Protein AF-0000000072239558 (afdb_homodimer)

InterPro domains:
  IPR003958 Transcription factor CBF/NF-Y/archaeal histone domain [PF00808] (18-82)
  IPR009072 Histone-fold [G3DSA:1.10.20.10] (7-144)
  IPR009072 Histone-fold [SSF47113] (16-143)
  IPR042225 Negative cofactor 2 complex subunit beta [PTHR46138] (10-141)

Solvent-accessible surface area (backbone atoms only — not comparable to full-atom values): 16196 Å² total; per-residue (Å²): 136,82,79,74,71,75,75,82,70,79,76,65,82,82,52,70,52,46,54,52,68,46,54,49,50,31,29,41,71,64,51,50,82,76,66,42,43,70,33,73,64,24,40,50,42,52,25,49,44,48,34,49,48,45,32,48,43,43,47,49,14,46,52,53,24,49,74,69,73,44,50,62,33,42,47,63,34,44,53,50,31,34,41,73,75,66,41,44,84,49,38,60,59,45,47,49,50,41,51,51,46,53,50,49,50,51,49,48,52,48,50,51,49,53,50,50,26,65,71,68,67,38,51,71,67,52,50,52,50,52,51,51,50,50,50,52,50,40,69,74,48,69,66,59,75,75,73,109,137,83,78,73,70,73,69,77,69,83,65,69,82,82,52,70,54,44,54,53,69,47,53,48,52,33,28,42,70,64,50,50,82,76,66,42,43,69,33,74,62,24,40,48,43,52,25,50,44,47,32,50,48,45,32,51,43,44,46,48,14,46,54,54,24,48,75,69,74,45,48,61,32,41,49,64,36,47,54,51,30,33,43,74,74,65,40,44,85,49,40,59,58,45,46,48,50,40,51,50,46,52,50,50,48,51,49,48,51,49,50,50,50,50,50,50,27,64,71,68,68,38,50,70,67,52,49,54,50,52,51,51,50,50,48,51,50,42,71,74,46,69,66,59,74,75,71,107

Secondary structure (DSSP, 8-state):
------------S-S----HHHHHHHHHHHHTTSS-EE-HHHHHHHHHHHHHHHHHHHHHHHHHHHHTT-SEE-HHHHHHHHHHTT-HHHHHHHHHHHHHHHHHHHHHHHHHHHHHHHHHT--HHHHHHHHHHHHHHHHH-TTHHHH-/------------S------HHHHHHHHHHHHTTSS-EE-HHHHHHHHHHHHHHHHHHHHHHHHHHHHTT-SEE-HHHHHHHHHHTT-HHHHHHHHHHHHHHHHHHHHHHHHHHHHHHHHHT--HHHHHHHHHHHHHHHHH-TTHHHH-

Sequence (296 aa):
MSEEETDFRGGNYDSVAIPKTTVNKVATEVLGSAGVHLSSDAKELLVGFCSEFVQLISSHANQLCEKESKRVISPEHILQSLEELGFGDYCQEVKQVYEEFLEIEKRRSKTSWTRMTERTGLTEEELIRQQEELFAKARENPLADLDEMSEEETDFRGGNYDSVAIPKTTVNKVATEVLGSAGVHLSSDAKELLVGFCSEFVQLISSHANQLCEKESKRVISPEHILQSLEELGFGDYCQEVKQVYEEFLEIEKRRSKTSWTRMTERTGLTEEELIRQQEELFAKARENPLADLDE

Organism: Galdieria sulphuraria (NCBI:txid130081)

Nearest PDB structures (foldseek):
  7cvo-assembly1_G-2  TM=8.495E-01  e=5.800E-06  Arabidopsis thaliana
  6y37-assembly1_B  TM=8.602E-01  e=1.462E-05  Aspergillus nidulans FGSC A4
  6r0l-assembly1_A  TM=8.554E-01  e=9.296E-05  Oryza sativa
  7xvl-assembly1_X  TM=7.581E-01  e=1.940E-03  Homo sapiens
  7xyg-assembly1_D  TM=7.670E-01  e=2.884E-03  Drosophila melanogaster

pLDDT: mean 74.09, std 18.38, range [22.78, 96.0]

Foldseek 3Di:
DDPPPVCPDDDDPVDDWDDLVVQQVVVCVVVDDPPDGDDPVRSVVVRVVVRVVVVQLVVQLVVVCVVVVHDDRDVVSSLVSCVVVPVPVCSVVVVVVVVVVVVVVVVVVVVVVVVVCVVVVHDPVRVVVVVVVVVVVCVVCVCPVVPD/DDPPPPCPPPDDPVDDWDDLVVQQVVVCVVVDDPPDGDDPVRSVVVRVVVRVVCVQLVVQLVVVCVVVVHDDRDVVSSLVSCVVVPVPVCSVVVVVVVVVVVVVVVVVVVVVVVVVCVVVVHDPVRVVVVVVVVVVVCVVCVCPVVPD

Radius of gyration: 25.56 Å; Cα contacts (8 Å, |Δi|>4): 239; chains: 2; bounding box: 55×77×67 Å

Structure (mmCIF, N/CA/C/O backbone):
data_AF-0000000072239558-model_v1
#
loop_
_entity.id
_entity.type
_entity.pdbx_description
1 polymer 'Transcription factor CBF/NF-Y/archaeal histone domain-containing protein'
#
loop_
_atom_site.group_PDB
_atom_site.id
_atom_site.type_symbol
_atom_site.label_atom_id
_atom_site.label_alt_id
_atom_site.label_comp_id
_atom_site.label_asym_id
_atom_site.label_entity_id
_atom_site.label_seq_id
_atom_site.pdbx_PDB_ins_code
_atom_site.Cartn_x
_atom_site.Cartn_y
_atom_site.Cartn_z
_atom_site.occupancy
_atom_site.B_iso_or_equiv
_atom_site.auth_seq_id
_atom_site.auth_comp_id
_atom_site.auth_asym_id
_atom_site.auth_atom_id
_atom_site.pdbx_PDB_model_num
ATOM 1 N N . MET A 1 1 ? 7.535 -0.452 -34.062 1 22.89 1 MET A N 1
ATOM 2 C CA . MET A 1 1 ? 7.066 -1.256 -32.938 1 22.89 1 MET A CA 1
ATOM 3 C C . MET A 1 1 ? 6.594 -0.366 -31.797 1 22.89 1 MET A C 1
ATOM 5 O O . MET A 1 1 ? 7.352 0.464 -31.297 1 22.89 1 MET A O 1
ATOM 9 N N . SER A 1 2 ? 5.23 0.065 -31.641 1 26.38 2 SER A N 1
ATOM 10 C CA . SER A 1 2 ? 4.492 1.203 -31.109 1 26.38 2 SER A CA 1
ATOM 11 C C . SER A 1 2 ? 4.633 1.291 -29.594 1 26.38 2 SER A C 1
ATOM 13 O O . SER A 1 2 ? 4.504 0.284 -28.891 1 26.38 2 SER A O 1
ATOM 15 N N . GLU A 1 3 ? 5.457 2.195 -29.109 1 25.61 3 GLU A N 1
ATOM 16 C CA . GLU A 1 3 ? 5.66 2.703 -27.766 1 25.61 3 GLU A CA 1
ATOM 17 C C . GLU A 1 3 ? 4.328 2.971 -27.062 1 25.61 3 GLU A C 1
ATOM 19 O O . GLU A 1 3 ? 3.617 3.91 -27.422 1 25.61 3 GLU A O 1
ATOM 24 N N . GLU A 1 4 ? 3.375 2.049 -27.078 1 27.78 4 GLU A N 1
ATOM 25 C CA . GLU A 1 4 ? 2.055 2.189 -26.484 1 27.78 4 GLU A CA 1
ATOM 26 C C . GLU A 1 4 ? 2.125 2.961 -25.172 1 27.78 4 GLU A C 1
ATOM 28 O O . GLU A 1 4 ? 2.781 2.525 -24.219 1 27.78 4 GLU A O 1
ATOM 33 N N . GLU A 1 5 ? 2.283 4.262 -25.234 1 29.34 5 GLU A N 1
ATOM 34 C CA . GLU A 1 5 ? 2.07 5.34 -24.281 1 29.34 5 GLU A CA 1
ATOM 35 C C . GLU A 1 5 ? 0.889 5.035 -23.359 1 29.34 5 GLU A C 1
ATOM 37 O O . GLU A 1 5 ? -0.266 5.094 -23.781 1 29.34 5 GLU A O 1
ATOM 42 N N . THR A 1 6 ? 0.912 3.826 -22.828 1 31.58 6 THR A N 1
ATOM 43 C CA . THR A 1 6 ? -0.189 3.508 -21.938 1 31.58 6 THR A CA 1
ATOM 44 C C . THR A 1 6 ? -0.622 4.746 -21.156 1 31.58 6 THR A C 1
ATOM 46 O O . THR A 1 6 ? 0.214 5.449 -20.578 1 31.58 6 THR A O 1
ATOM 49 N N . ASP A 1 7 ? -1.525 5.508 -21.75 1 28.98 7 ASP A N 1
ATOM 50 C CA . ASP A 1 7 ? -2.35 6.609 -21.25 1 28.98 7 ASP A CA 1
ATOM 51 C C . ASP A 1 7 ? -2.686 6.422 -19.781 1 28.98 7 ASP A C 1
ATOM 53 O O . ASP A 1 7 ? -3.547 5.613 -19.422 1 28.98 7 ASP A O 1
ATOM 57 N N . PHE A 1 8 ? -1.776 6.297 -18.922 1 30.47 8 PHE A N 1
ATOM 58 C CA . PHE A 1 8 ? -1.944 6.484 -17.484 1 30.47 8 PHE A CA 1
ATOM 59 C C . PHE A 1 8 ? -2.932 7.609 -17.203 1 30.47 8 PHE A C 1
ATOM 61 O O . PHE A 1 8 ? -2.947 8.164 -16.094 1 30.47 8 PHE A O 1
ATOM 68 N N . ARG A 1 9 ? -3.473 8.289 -18.312 1 28.55 9 ARG A N 1
ATOM 69 C CA . ARG A 1 9 ? -4.234 9.531 -18.266 1 28.55 9 ARG A CA 1
ATOM 70 C C . ARG A 1 9 ? -5.219 9.523 -17.094 1 28.55 9 ARG A C 1
ATOM 72 O O . ARG A 1 9 ? -5.117 10.336 -16.188 1 28.55 9 ARG A O 1
ATOM 79 N N . GLY A 1 10 ? -6.652 10.039 -17.391 1 30.33 10 GLY A N 1
ATOM 80 C CA . GLY A 1 10 ? -7.77 10.844 -16.922 1 30.33 10 GLY A CA 1
ATOM 81 C C . GLY A 1 10 ? -8.57 10.172 -15.812 1 30.33 10 GLY A C 1
ATOM 82 O O . GLY A 1 10 ? -9.727 10.523 -15.578 1 30.33 10 GLY A O 1
ATOM 83 N N . GLY A 1 11 ? -8.445 8.836 -15.57 1 32.66 11 GLY A N 1
ATOM 84 C CA . GLY A 1 11 ? -9.594 8.18 -14.969 1 32.66 11 GLY A CA 1
ATOM 85 C C . GLY A 1 11 ? -10.055 8.836 -13.68 1 32.66 11 GLY A C 1
ATOM 86 O O . GLY A 1 11 ? -9.305 9.594 -13.062 1 32.66 11 GLY A O 1
ATOM 87 N N . ASN A 1 12 ? -11.383 8.883 -13.398 1 34.38 12 ASN A N 1
ATOM 88 C CA . ASN A 1 12 ? -12.203 9.266 -12.242 1 34.38 12 ASN A CA 1
ATOM 89 C C . ASN A 1 12 ? -11.516 8.906 -10.93 1 34.38 12 ASN A C 1
ATOM 91 O O . ASN A 1 12 ? -11.109 7.758 -10.727 1 34.38 12 ASN A O 1
ATOM 95 N N . TYR A 1 13 ? -10.664 9.641 -10.32 1 40.22 13 TYR A N 1
ATOM 96 C CA . TYR A 1 13 ? -10.203 9.578 -8.938 1 40.22 13 TYR A CA 1
ATOM 97 C C . TYR A 1 13 ? -11.141 8.742 -8.086 1 40.22 13 TYR A C 1
ATOM 99 O O . TYR A 1 13 ? -11.023 8.719 -6.859 1 40.22 13 TYR A O 1
ATOM 107 N N . ASP A 1 14 ? -12.383 8.5 -8.602 1 45.38 14 ASP A N 1
ATOM 108 C CA . ASP A 1 14 ? -13.148 7.445 -7.953 1 45.38 14 ASP A CA 1
ATOM 109 C C . ASP A 1 14 ? -12.367 6.137 -7.922 1 45.38 14 ASP A C 1
ATOM 111 O O . ASP A 1 14 ? -12.953 5.055 -7.828 1 45.38 14 ASP A O 1
ATOM 115 N N . SER A 1 15 ? -11.133 6.098 -8.414 1 55.72 15 SER A N 1
ATOM 116 C CA . SER A 1 15 ? -10.32 4.902 -8.625 1 55.72 15 SER A CA 1
ATOM 117 C C . SER A 1 15 ? -10.07 4.172 -7.309 1 55.72 15 SER A C 1
ATOM 119 O O . SER A 1 15 ? -10.109 4.777 -6.234 1 55.72 15 SER A O 1
ATOM 121 N N . VAL A 1 16 ? -10.164 2.875 -7.41 1 63.34 16 VAL A N 1
ATOM 122 C CA . VAL A 1 16 ? -9.922 1.959 -6.301 1 63.34 16 VAL A CA 1
ATOM 123 C C . VAL A 1 16 ? -8.57 2.268 -5.66 1 63.34 16 VAL A C 1
ATOM 125 O O . VAL A 1 16 ? -7.562 2.404 -6.355 1 63.34 16 VAL A O 1
ATOM 128 N N . ALA A 1 17 ? -8.664 2.895 -4.555 1 69.75 17 ALA A N 1
ATOM 129 C CA . ALA A 1 17 ? -7.477 3.234 -3.783 1 69.75 17 ALA A CA 1
ATOM 130 C C . ALA A 1 17 ? -7.426 2.447 -2.477 1 69.75 17 ALA A C 1
ATOM 132 O O . ALA A 1 17 ? -8.453 1.961 -1.999 1 69.75 17 ALA A O 1
ATOM 133 N N . ILE A 1 18 ? -6.223 2.195 -2.059 1 79.38 18 ILE A N 1
ATOM 134 C CA . ILE A 1 18 ? -6.039 1.682 -0.705 1 79.38 18 ILE A CA 1
ATOM 135 C C . ILE A 1 18 ? -6.707 2.623 0.298 1 79.38 18 ILE A C 1
ATOM 137 O O . ILE A 1 18 ? -6.5 3.838 0.251 1 79.38 18 ILE A O 1
ATOM 141 N N . PRO A 1 19 ? -7.562 2.035 1.087 1 78.19 19 PRO A N 1
ATOM 142 C CA . PRO A 1 19 ? -8.273 2.908 2.025 1 78.19 19 PRO A CA 1
ATOM 143 C C . PRO A 1 19 ? -7.328 3.65 2.969 1 78.19 19 PRO A C 1
ATOM 145 O O . PRO A 1 19 ? -6.344 3.076 3.441 1 78.19 19 PRO A O 1
ATOM 148 N N . LYS A 1 20 ? -7.727 4.879 3.211 1 83.19 20 LYS A N 1
ATOM 149 C CA . LYS A 1 20 ? -6.957 5.727 4.121 1 83.19 20 LYS A CA 1
ATOM 150 C C . LYS A 1 20 ? -6.91 5.125 5.523 1 83.19 20 LYS A C 1
ATOM 152 O O . LYS A 1 20 ? -5.891 5.219 6.211 1 83.19 20 LYS A O 1
ATOM 157 N N . THR A 1 21 ? -8.031 4.535 5.875 1 86.31 21 THR A N 1
ATOM 158 C CA . THR A 1 21 ? -8.125 3.947 7.207 1 86.31 21 THR A CA 1
ATOM 159 C C . THR A 1 21 ? -7.102 2.834 7.387 1 86.31 21 THR A C 1
ATOM 161 O O . THR A 1 21 ? -6.535 2.672 8.469 1 86.31 21 THR A O 1
ATOM 164 N N . THR A 1 22 ? -6.832 2.07 6.371 1 83.75 22 THR A N 1
ATOM 165 C CA . THR A 1 22 ? -5.855 0.99 6.41 1 83.75 22 THR A CA 1
ATOM 166 C C . THR A 1 22 ? -4.445 1.545 6.582 1 83.75 22 THR A C 1
ATOM 168 O O . THR A 1 22 ? -3.676 1.055 7.414 1 83.75 22 THR A O 1
ATOM 171 N N . VAL A 1 23 ? -4.145 2.596 5.852 1 87.25 23 VAL A N 1
ATOM 172 C CA . VAL A 1 23 ? -2.84 3.244 5.93 1 87.25 23 VAL A CA 1
ATOM 173 C C . VAL A 1 23 ? -2.625 3.812 7.328 1 87.25 23 VAL A C 1
ATOM 175 O O . VAL A 1 23 ? -1.544 3.668 7.906 1 87.25 23 VAL A O 1
ATOM 178 N N . ASN A 1 24 ? -3.66 4.434 7.863 1 87.5 24 ASN A N 1
ATOM 179 C CA . ASN A 1 24 ? -3.574 4.992 9.211 1 87.5 24 ASN A CA 1
ATOM 180 C C . ASN A 1 24 ? -3.307 3.908 10.25 1 87.5 24 ASN A C 1
ATOM 182 O O . ASN A 1 24 ? -2.5 4.102 11.156 1 87.5 24 ASN A O 1
ATOM 186 N N . LYS A 1 25 ? -3.998 2.814 10.117 1 86.19 25 LYS A N 1
ATOM 187 C CA . LYS A 1 25 ? -3.824 1.696 11.039 1 86.19 25 LYS A CA 1
ATOM 188 C C . LYS A 1 25 ? -2.395 1.165 11 1 86.19 25 LYS A C 1
ATOM 190 O O . LYS A 1 25 ? -1.787 0.918 12.039 1 86.19 25 LYS A O 1
ATOM 195 N N . VAL A 1 26 ? -1.913 1.013 9.852 1 85.12 26 VAL A N 1
ATOM 196 C CA . VAL A 1 26 ? -0.562 0.496 9.664 1 85.12 26 VAL A CA 1
ATOM 197 C C . VAL A 1 26 ? 0.454 1.489 10.227 1 85.12 26 VAL A C 1
ATOM 199 O O . VAL A 1 26 ? 1.426 1.093 10.875 1 85.12 26 VAL A O 1
ATOM 202 N N . ALA A 1 27 ? 0.252 2.764 9.984 1 89.44 27 ALA A N 1
ATOM 203 C CA . ALA A 1 27 ? 1.156 3.809 10.461 1 89.44 27 ALA A CA 1
ATOM 204 C C . ALA A 1 27 ? 1.116 3.922 11.984 1 89.44 27 ALA A C 1
ATOM 206 O O . ALA A 1 27 ? 2.148 4.129 12.625 1 89.44 27 ALA A O 1
ATOM 207 N N . THR A 1 28 ? -0.024 3.816 12.562 1 86.62 28 THR A N 1
ATOM 208 C CA . THR A 1 28 ? -0.209 3.996 14 1 86.62 28 THR A CA 1
ATOM 209 C C . THR A 1 28 ? 0.546 2.924 14.781 1 86.62 28 THR A C 1
ATOM 211 O O . THR A 1 28 ? 0.967 3.156 15.914 1 86.62 28 THR A O 1
ATOM 214 N N . GLU A 1 29 ? 0.749 1.799 14.148 1 83.38 29 GLU A N 1
ATOM 215 C CA . GLU A 1 29 ? 1.481 0.714 14.797 1 83.38 29 GLU A CA 1
ATOM 216 C C . GLU A 1 29 ? 2.9 1.146 15.156 1 83.38 29 GLU A C 1
ATOM 218 O O . GLU A 1 29 ? 3.447 0.708 16.172 1 83.38 29 GLU A O 1
ATOM 223 N N . VAL A 1 30 ? 3.406 2.008 14.391 1 84 30 VAL A N 1
ATOM 224 C CA . VAL A 1 30 ? 4.797 2.391 14.609 1 84 30 VAL A CA 1
ATOM 225 C C . VAL A 1 30 ? 4.852 3.732 15.336 1 84 30 VAL A C 1
ATOM 227 O O . VAL A 1 30 ? 5.855 4.055 15.984 1 84 30 VAL A O 1
ATOM 230 N N . LEU A 1 31 ? 3.898 4.543 15.164 1 87.31 31 LEU A N 1
ATOM 231 C CA . LEU A 1 31 ? 3.891 5.859 15.789 1 87.31 31 LEU A CA 1
ATOM 232 C C . LEU A 1 31 ? 3.488 5.758 17.25 1 87.31 31 LEU A C 1
ATOM 234 O O . LEU A 1 31 ? 3.896 6.586 18.078 1 87.31 31 LEU A O 1
ATOM 238 N N . GLY A 1 32 ? 2.867 4.758 17.578 1 75.25 32 GLY A N 1
ATOM 239 C CA . GLY A 1 32 ? 2.5 4.512 18.969 1 75.25 32 GLY A CA 1
ATOM 240 C C . GLY A 1 32 ? 1.478 5.496 19.5 1 75.25 32 GLY A C 1
ATOM 241 O O . GLY A 1 32 ? 0.628 5.984 18.75 1 75.25 32 GLY A O 1
ATOM 242 N N . SER A 1 33 ? 1.598 5.695 20.844 1 69.25 33 SER A N 1
ATOM 243 C CA . SER A 1 33 ? 0.616 6.484 21.578 1 69.25 33 SER A CA 1
ATOM 244 C C . SER A 1 33 ? 1.166 7.859 21.922 1 69.25 33 SER A C 1
ATOM 246 O O . SER A 1 33 ? 0.54 8.609 22.672 1 69.25 33 SER A O 1
ATOM 248 N N . ALA A 1 34 ? 2.217 8.195 21.359 1 70.25 34 ALA A N 1
ATOM 249 C CA . ALA A 1 34 ? 2.865 9.422 21.828 1 70.25 34 ALA A CA 1
ATOM 250 C C . ALA A 1 34 ? 2.125 10.656 21.312 1 70.25 34 ALA A C 1
ATOM 252 O O . ALA A 1 34 ? 2.641 11.773 21.391 1 70.25 34 ALA A O 1
ATOM 253 N N . GLY A 1 35 ? 1.047 10.492 20.797 1 85.75 35 GLY A N 1
ATOM 254 C CA . GLY A 1 35 ? 0.267 11.641 20.344 1 85.75 35 GLY A CA 1
ATOM 255 C C . GLY A 1 35 ? 0.622 12.102 18.953 1 85.75 35 GLY A C 1
ATOM 256 O O . GLY A 1 35 ? 0.08 13.094 18.469 1 85.75 35 GLY A O 1
ATOM 257 N N . VAL A 1 36 ? 1.588 11.398 18.406 1 91.38 36 VAL A N 1
ATOM 258 C CA . VAL A 1 36 ? 1.957 11.742 17.031 1 91.38 36 VAL A CA 1
ATOM 259 C C . VAL A 1 36 ? 1.018 11.047 16.062 1 91.38 36 VAL A C 1
ATOM 261 O O . VAL A 1 36 ? 0.668 9.883 16.234 1 91.38 36 VAL A O 1
ATOM 264 N N . HIS A 1 37 ? 0.57 11.852 15.016 1 93.25 37 HIS A N 1
ATOM 265 C CA . HIS A 1 37 ? -0.316 11.258 14.031 1 93.25 37 HIS A CA 1
ATOM 266 C C . HIS A 1 37 ? -0.068 11.836 12.641 1 93.25 37 HIS A C 1
ATOM 268 O O . HIS A 1 37 ? 0.504 12.922 12.516 1 93.25 37 HIS A O 1
ATOM 274 N N . LEU A 1 38 ? -0.516 11.094 11.688 1 94.38 38 LEU A N 1
ATOM 275 C CA . LEU A 1 38 ? -0.458 11.562 10.312 1 94.38 38 LEU A CA 1
ATOM 276 C C . LEU A 1 38 ? -1.578 12.555 10.031 1 94.38 38 LEU A C 1
ATOM 278 O O . LEU A 1 38 ? -2.727 12.336 10.422 1 94.38 38 LEU A O 1
ATOM 282 N N . SER A 1 39 ? -1.208 13.625 9.398 1 91.38 39 SER A N 1
ATOM 283 C CA . SER A 1 39 ? -2.256 14.508 8.891 1 91.38 39 SER A CA 1
ATOM 284 C C . SER A 1 39 ? -3.086 13.812 7.812 1 91.38 39 SER A C 1
ATOM 286 O O . SER A 1 39 ? -2.654 12.812 7.23 1 91.38 39 SER A O 1
ATOM 288 N N . SER A 1 40 ? -4.285 14.344 7.562 1 86.31 40 SER A N 1
ATOM 289 C CA . SER A 1 40 ? -5.148 13.797 6.52 1 86.31 40 SER A CA 1
ATOM 290 C C . SER A 1 40 ? -4.453 13.812 5.16 1 86.31 40 SER A C 1
ATOM 292 O O . SER A 1 40 ? -4.555 12.852 4.398 1 86.31 40 SER A O 1
ATOM 294 N N . ASP A 1 41 ? -3.725 14.789 4.965 1 84.94 41 ASP A N 1
ATOM 295 C CA . ASP A 1 41 ? -3.039 14.93 3.684 1 84.94 41 ASP A CA 1
ATOM 296 C C . ASP A 1 41 ? -1.871 13.953 3.576 1 84.94 41 ASP A C 1
ATOM 298 O O . ASP A 1 41 ? -1.582 13.445 2.492 1 84.94 41 ASP A O 1
ATOM 302 N N . ALA A 1 42 ? -1.189 13.766 4.672 1 90.5 42 ALA A N 1
ATOM 303 C CA . ALA A 1 42 ? -0.106 12.789 4.695 1 90.5 42 ALA A CA 1
ATOM 304 C C . ALA A 1 42 ? -0.631 11.383 4.414 1 90.5 42 ALA A C 1
ATOM 306 O O . ALA A 1 42 ? -0.023 10.625 3.652 1 90.5 42 ALA A O 1
ATOM 307 N N . LYS A 1 43 ? -1.739 11.078 4.988 1 88.88 43 LYS A N 1
ATOM 308 C CA . LYS A 1 43 ? -2.375 9.789 4.742 1 88.88 43 LYS A CA 1
ATOM 309 C C . LYS A 1 43 ? -2.729 9.625 3.266 1 88.88 43 LYS A C 1
ATOM 311 O O . LYS A 1 43 ? -2.518 8.555 2.688 1 88.88 43 LYS A O 1
ATOM 316 N N . GLU A 1 44 ? -3.248 10.641 2.689 1 84.56 44 GLU A N 1
ATOM 317 C CA . GLU A 1 44 ? -3.637 10.609 1.283 1 84.56 44 GLU A CA 1
ATOM 318 C C . GLU A 1 44 ? -2.43 10.383 0.38 1 84.56 44 GLU A C 1
ATOM 320 O O . GLU A 1 44 ? -2.521 9.664 -0.618 1 84.56 44 GLU A O 1
ATOM 325 N N . LEU A 1 45 ? -1.389 11.008 0.767 1 84.44 45 LEU A N 1
ATOM 326 C CA . LEU A 1 45 ? -0.158 10.836 0.002 1 84.44 45 LEU A CA 1
ATOM 327 C C . LEU A 1 45 ? 0.293 9.375 0.019 1 84.44 45 LEU A C 1
ATOM 329 O O . LEU A 1 45 ? 0.651 8.82 -1.022 1 84.44 45 LEU A O 1
ATOM 333 N N . LEU A 1 46 ? 0.272 8.781 1.15 1 89.06 46 LEU A N 1
ATOM 334 C CA . LEU A 1 46 ? 0.685 7.391 1.29 1 89.06 46 LEU A CA 1
ATOM 335 C C . LEU A 1 46 ? -0.267 6.465 0.541 1 89.06 46 LEU A C 1
ATOM 337 O O . LEU A 1 46 ? 0.169 5.508 -0.102 1 89.06 46 LEU A O 1
ATOM 341 N N . VAL A 1 47 ? -1.56 6.758 0.642 1 84.12 47 VAL A N 1
ATOM 342 C CA . VAL A 1 47 ? -2.57 5.992 -0.08 1 84.12 47 VAL A CA 1
ATOM 343 C C . VAL A 1 47 ? -2.307 6.074 -1.581 1 84.12 47 VAL A C 1
ATOM 345 O O . VAL A 1 47 ? -2.336 5.055 -2.277 1 84.12 47 VAL A O 1
ATOM 348 N N . GLY A 1 48 ? -2.057 7.227 -2.018 1 80.81 48 GLY A N 1
ATOM 349 C CA . GLY A 1 48 ? -1.775 7.438 -3.43 1 80.81 48 GLY A CA 1
ATOM 350 C C . GLY A 1 48 ? -0.538 6.699 -3.908 1 80.81 48 GLY A C 1
ATOM 351 O O . GLY A 1 48 ? -0.55 6.082 -4.973 1 80.81 48 GLY A O 1
ATOM 352 N N . PHE A 1 49 ? 0.45 6.75 -3.109 1 81.75 49 PHE A N 1
ATOM 353 C CA . PHE A 1 49 ? 1.685 6.062 -3.465 1 81.75 49 PHE A CA 1
ATOM 354 C C . PHE A 1 49 ? 1.456 4.559 -3.562 1 81.75 49 PHE A C 1
ATOM 356 O O . PHE A 1 49 ? 1.824 3.934 -4.559 1 81.75 49 PHE A O 1
ATOM 363 N N . CYS A 1 50 ? 0.878 4.023 -2.504 1 87.5 50 CYS A N 1
ATOM 364 C CA . CYS A 1 50 ? 0.66 2.582 -2.473 1 87.5 50 CYS A CA 1
ATOM 365 C C . CYS A 1 50 ? -0.231 2.141 -3.627 1 87.5 50 CYS A C 1
ATOM 367 O O . CYS A 1 50 ? 0.016 1.106 -4.25 1 87.5 50 CYS A O 1
ATOM 369 N N . SER A 1 51 ? -1.244 2.918 -3.945 1 83.81 51 SER A N 1
ATOM 370 C CA . SER A 1 51 ? -2.131 2.578 -5.055 1 83.81 51 SER A CA 1
ATOM 371 C C . SER A 1 51 ? -1.392 2.619 -6.387 1 83.81 51 SER A C 1
ATOM 373 O O . SER A 1 51 ? -1.507 1.696 -7.195 1 83.81 51 SER A O 1
ATOM 375 N N . GLU A 1 52 ? -0.684 3.602 -6.59 1 81 52 GLU A N 1
ATOM 376 C CA . GLU A 1 52 ? 0.095 3.732 -7.816 1 81 52 GLU A CA 1
ATOM 377 C C . GLU A 1 52 ? 1.136 2.623 -7.93 1 81 52 GLU A C 1
ATOM 379 O O . GLU A 1 52 ? 1.365 2.092 -9.016 1 81 52 GLU A O 1
ATOM 384 N N . PHE A 1 53 ? 1.767 2.426 -6.848 1 85.25 53 PHE A N 1
ATOM 385 C CA . PHE A 1 53 ? 2.773 1.372 -6.812 1 85.25 53 PHE A CA 1
ATOM 386 C C . PHE A 1 53 ? 2.168 0.03 -7.203 1 85.25 53 PHE A C 1
ATOM 388 O O . PHE A 1 53 ? 2.723 -0.686 -8.039 1 85.25 53 PHE A O 1
ATOM 395 N N . VAL A 1 54 ? 1.101 -0.32 -6.594 1 89.88 54 VAL A N 1
ATOM 396 C CA . VAL A 1 54 ? 0.443 -1.593 -6.871 1 89.88 54 VAL A CA 1
ATOM 397 C C . VAL A 1 54 ? 0.03 -1.651 -8.336 1 89.88 54 VAL A C 1
ATOM 399 O O . VAL A 1 54 ? 0.206 -2.678 -9 1 89.88 54 VAL A O 1
ATOM 402 N N . GLN A 1 55 ? -0.481 -0.58 -8.82 1 86.31 55 GLN A N 1
ATOM 403 C CA . GLN A 1 55 ? -0.904 -0.54 -10.219 1 86.31 55 GLN A CA 1
ATOM 404 C C . GLN A 1 55 ? 0.286 -0.702 -11.156 1 86.31 55 GLN A C 1
ATOM 406 O O . GLN A 1 55 ? 0.225 -1.473 -12.117 1 86.31 55 GLN A O 1
ATOM 411 N N . LEU A 1 56 ? 1.277 0.005 -10.859 1 85.88 56 LEU A N 1
ATOM 412 C CA . LEU A 1 56 ? 2.477 -0.023 -11.695 1 85.88 56 LEU A CA 1
ATOM 413 C C . LEU A 1 56 ? 3.092 -1.418 -11.711 1 85.88 56 LEU A C 1
ATOM 415 O O . LEU A 1 56 ? 3.389 -1.956 -12.781 1 85.88 56 LEU A O 1
ATOM 419 N N . ILE A 1 57 ? 3.297 -1.929 -10.562 1 91.44 57 ILE A N 1
ATOM 420 C CA . ILE A 1 57 ? 3.916 -3.244 -10.453 1 91.44 57 ILE A CA 1
ATOM 421 C C . ILE A 1 57 ? 3.021 -4.293 -11.109 1 91.44 57 ILE A C 1
ATOM 423 O O . ILE A 1 57 ? 3.51 -5.188 -11.805 1 91.44 57 ILE A O 1
ATOM 427 N N . SER A 1 58 ? 1.711 -4.207 -10.875 1 92.62 58 SER A N 1
ATOM 428 C CA . SER A 1 58 ? 0.771 -5.16 -11.461 1 92.62 58 SER A CA 1
ATOM 429 C C . SER A 1 58 ? 0.792 -5.09 -12.984 1 92.62 58 SER A C 1
ATOM 431 O O . SER A 1 58 ? 0.774 -6.121 -13.656 1 92.62 58 SER A O 1
ATOM 433 N N . SER A 1 59 ? 0.834 -3.938 -13.453 1 90.25 59 SER A N 1
ATOM 434 C CA . SER A 1 59 ? 0.872 -3.742 -14.898 1 90.25 59 SER A CA 1
ATOM 435 C C . SER A 1 59 ? 2.148 -4.32 -15.508 1 90.25 59 SER A C 1
ATOM 437 O O . SER A 1 59 ? 2.104 -5.004 -16.531 1 90.25 59 SER A O 1
ATOM 439 N N . HIS A 1 60 ? 3.268 -4.055 -14.883 1 93.88 60 HIS A N 1
ATOM 440 C CA . HIS A 1 60 ? 4.543 -4.578 -15.359 1 93.88 60 HIS A CA 1
ATOM 441 C C . HIS A 1 60 ? 4.594 -6.098 -15.242 1 93.88 60 HIS A C 1
ATOM 443 O O . HIS A 1 6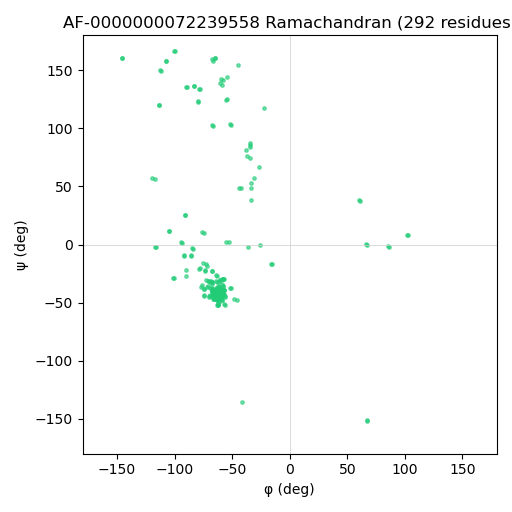0 ? 5.043 -6.785 -16.156 1 93.88 60 HIS A O 1
ATOM 449 N N . ALA A 1 61 ? 4.078 -6.625 -14.133 1 95.81 61 ALA A N 1
ATOM 450 C CA . ALA A 1 61 ? 4.02 -8.07 -13.914 1 95.81 61 ALA A CA 1
ATOM 451 C C . ALA A 1 61 ? 3.115 -8.742 -14.938 1 95.81 61 ALA A C 1
ATOM 453 O O . ALA A 1 61 ? 3.385 -9.867 -15.367 1 95.81 61 ALA A O 1
ATOM 454 N N . ASN A 1 62 ? 2.143 -8.055 -15.352 1 93.5 62 ASN A N 1
ATOM 455 C CA . ASN A 1 62 ? 1.239 -8.562 -16.375 1 93.5 62 ASN A CA 1
ATOM 456 C C . ASN A 1 62 ? 1.952 -8.734 -17.719 1 93.5 62 ASN A C 1
ATOM 458 O O . ASN A 1 62 ? 1.708 -9.711 -18.438 1 93.5 62 ASN A O 1
ATOM 462 N N . GLN A 1 63 ? 2.721 -7.801 -18 1 95.19 63 GLN A N 1
ATOM 463 C CA . GLN A 1 63 ? 3.5 -7.895 -19.219 1 95.19 63 GLN A CA 1
ATOM 464 C C . GLN A 1 63 ? 4.434 -9.102 -19.188 1 95.19 63 GLN A C 1
ATOM 466 O O . GLN A 1 63 ? 4.555 -9.82 -20.188 1 95.19 63 GLN A O 1
ATOM 471 N N . LEU A 1 64 ? 5.074 -9.289 -18.094 1 96 64 LEU A N 1
ATOM 472 C CA . LEU A 1 64 ? 5.949 -10.445 -17.938 1 96 64 LEU A CA 1
ATOM 473 C C . LEU A 1 64 ? 5.16 -11.75 -18.047 1 96 64 LEU A C 1
ATOM 475 O O . LEU A 1 64 ? 5.613 -12.695 -18.688 1 96 64 LEU A O 1
ATOM 479 N N . CYS A 1 65 ? 4.027 -11.758 -17.391 1 93.62 65 CYS A N 1
ATOM 480 C CA . CYS A 1 65 ? 3.154 -12.922 -17.406 1 93.62 65 CYS A CA 1
ATOM 481 C C . CYS A 1 65 ? 2.697 -13.25 -18.828 1 93.62 65 CYS A C 1
ATOM 483 O O . CYS A 1 65 ? 2.676 -14.414 -19.219 1 93.62 65 CYS A O 1
ATOM 485 N N . GLU A 1 66 ? 2.373 -12.25 -19.578 1 93.12 66 GLU A N 1
ATOM 486 C CA . GLU A 1 66 ? 1.929 -12.398 -20.969 1 93.12 66 GLU A CA 1
ATOM 487 C C . GLU A 1 66 ? 3.053 -12.93 -21.844 1 93.12 66 GLU A C 1
ATOM 489 O O . GLU A 1 66 ? 2.812 -13.75 -22.734 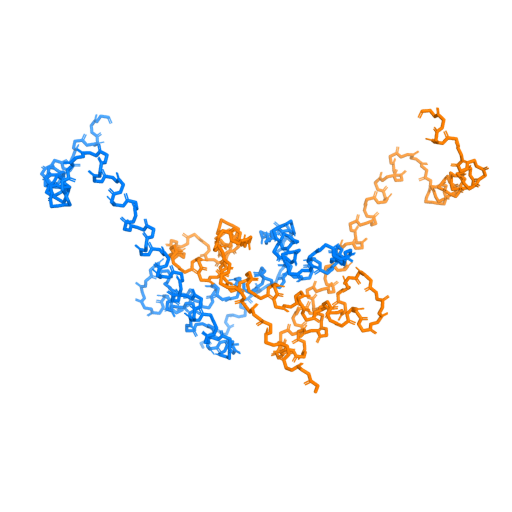1 93.12 66 GLU A O 1
ATOM 494 N N . LYS A 1 67 ? 4.168 -12.445 -21.609 1 95.69 67 LYS A N 1
ATOM 495 C CA . LYS A 1 67 ? 5.324 -12.922 -22.375 1 95.69 67 LYS A CA 1
ATOM 496 C C . LYS A 1 67 ? 5.512 -14.422 -22.188 1 95.69 67 LYS A C 1
ATOM 498 O O . LYS A 1 67 ? 6 -15.102 -23.094 1 95.69 67 LYS A O 1
ATOM 503 N N . GLU A 1 68 ? 5.129 -14.961 -21.062 1 96 68 GLU A N 1
ATOM 504 C CA . GLU A 1 68 ? 5.246 -16.375 -20.75 1 96 68 GLU A CA 1
ATOM 505 C C . GLU A 1 68 ? 3.965 -17.125 -21.109 1 96 68 GLU A C 1
ATOM 507 O O . GLU A 1 68 ? 3.842 -18.328 -20.828 1 96 68 GLU A O 1
ATOM 512 N N . SER A 1 69 ? 2.986 -16.484 -21.641 1 94.5 69 SER A N 1
ATOM 513 C CA . SER A 1 69 ? 1.69 -17.031 -22.016 1 94.5 69 SER A CA 1
ATOM 514 C C . SER A 1 69 ? 0.964 -17.609 -20.812 1 94.5 69 SER A C 1
ATOM 516 O O . SER A 1 69 ? 0.374 -18.703 -20.891 1 94.5 69 SER A O 1
ATOM 518 N N . LYS A 1 70 ? 1.105 -16.938 -19.719 1 94.19 70 LYS A N 1
ATOM 519 C CA . LYS A 1 70 ? 0.399 -17.281 -18.5 1 94.19 70 LYS A CA 1
ATOM 520 C C . LYS A 1 70 ? -0.712 -16.281 -18.203 1 94.19 70 LYS A C 1
ATOM 522 O O . LYS A 1 70 ? -0.706 -15.164 -18.719 1 94.19 70 LYS A O 1
ATOM 527 N N . ARG A 1 71 ? -1.652 -16.828 -17.391 1 93.5 71 ARG A N 1
ATOM 528 C CA . ARG A 1 71 ? -2.76 -15.953 -17.016 1 93.5 71 ARG A CA 1
ATOM 529 C C . ARG A 1 71 ? -2.777 -15.703 -15.516 1 93.5 71 ARG A C 1
ATOM 531 O O . ARG A 1 71 ? -3.656 -15 -15.008 1 93.5 71 ARG A O 1
ATOM 538 N N . VAL A 1 72 ? -1.84 -16.344 -14.805 1 95.31 72 VAL A N 1
ATOM 539 C CA . VAL A 1 72 ? -1.714 -16.141 -13.367 1 95.31 72 VAL A CA 1
ATOM 540 C C . VAL A 1 72 ? -0.387 -15.453 -13.062 1 95.31 72 VAL A C 1
ATOM 542 O O . VAL A 1 72 ? 0.68 -15.953 -13.41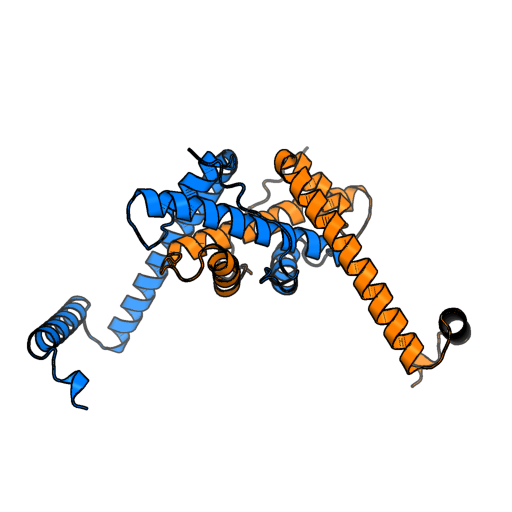4 1 95.31 72 VAL A O 1
ATOM 545 N N . ILE A 1 73 ? -0.539 -14.273 -12.445 1 95.81 73 ILE A N 1
ATOM 546 C CA . ILE A 1 73 ? 0.649 -13.539 -12.031 1 95.81 73 ILE A CA 1
ATOM 547 C C . ILE A 1 73 ? 1.195 -14.117 -10.727 1 95.81 73 ILE A C 1
ATOM 549 O O . ILE A 1 73 ? 0.499 -14.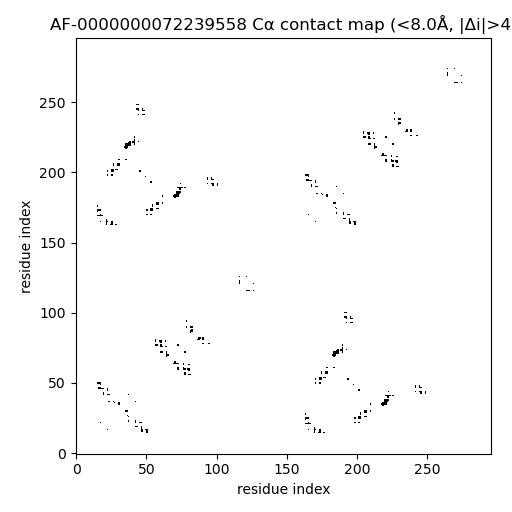148 -9.711 1 95.81 73 ILE A O 1
ATOM 553 N N . SER A 1 74 ? 2.439 -14.531 -10.734 1 93.19 74 SER A N 1
ATOM 554 C CA . SER A 1 74 ? 3.105 -15.172 -9.602 1 93.19 74 SER A CA 1
ATOM 555 C C . SER A 1 74 ? 3.982 -14.172 -8.844 1 93.19 74 SER A C 1
ATOM 557 O O . SER A 1 74 ? 4.23 -13.07 -9.328 1 93.19 74 SER A O 1
ATOM 559 N N . PRO A 1 75 ? 4.426 -14.578 -7.625 1 91.31 75 PRO A N 1
ATOM 560 C CA . PRO A 1 75 ? 5.371 -13.742 -6.879 1 91.31 75 PRO A CA 1
ATOM 561 C C . PRO A 1 75 ? 6.652 -13.469 -7.66 1 91.31 75 PRO A C 1
ATOM 563 O O . PRO A 1 75 ? 7.246 -12.398 -7.523 1 91.31 75 PRO A O 1
ATOM 566 N N . GLU A 1 76 ? 6.961 -14.445 -8.492 1 90.56 76 GLU A N 1
ATOM 567 C CA . GLU A 1 76 ? 8.172 -14.25 -9.273 1 90.56 76 GLU A CA 1
ATOM 568 C C . GLU A 1 76 ? 8.016 -13.102 -10.266 1 90.56 76 GLU A C 1
ATOM 570 O O . GLU A 1 76 ? 8.953 -12.336 -10.5 1 90.56 76 GLU A O 1
ATOM 575 N N . HIS A 1 77 ? 6.883 -12.984 -10.906 1 95.38 77 HIS A N 1
ATOM 576 C CA . HIS A 1 77 ? 6.605 -11.859 -11.805 1 95.38 77 HIS A CA 1
ATOM 577 C C . HIS A 1 77 ? 6.688 -10.531 -11.062 1 95.38 77 HIS A C 1
ATOM 579 O O . HIS A 1 77 ? 7.188 -9.547 -11.602 1 95.38 77 HIS A O 1
ATOM 585 N N . ILE A 1 78 ? 6.184 -10.539 -9.82 1 93.25 78 ILE A N 1
ATOM 586 C CA . ILE A 1 78 ? 6.207 -9.336 -8.992 1 93.25 78 ILE A CA 1
ATOM 587 C C . ILE A 1 78 ? 7.648 -8.969 -8.656 1 93.25 78 ILE A C 1
ATOM 589 O O . ILE A 1 78 ? 8.055 -7.816 -8.805 1 93.25 78 ILE A O 1
ATOM 593 N N . LEU A 1 79 ? 8.445 -9.953 -8.242 1 89.75 79 LEU A N 1
ATOM 594 C CA . LEU A 1 79 ? 9.828 -9.719 -7.852 1 89.75 79 LEU A CA 1
ATOM 595 C C . LEU A 1 79 ? 10.656 -9.234 -9.039 1 89.75 79 LEU A C 1
ATOM 597 O O . LEU A 1 79 ? 11.461 -8.305 -8.906 1 89.75 79 LEU A O 1
ATOM 601 N N . GLN A 1 80 ? 10.438 -9.859 -10.102 1 91.81 80 GLN A N 1
ATOM 602 C CA . GLN A 1 80 ? 11.141 -9.43 -11.312 1 91.81 80 GLN A CA 1
ATOM 603 C C . GLN A 1 80 ? 10.75 -8.008 -11.703 1 91.81 80 GLN A C 1
ATOM 605 O O . GLN A 1 80 ? 11.586 -7.23 -12.156 1 91.81 80 GLN A O 1
ATOM 610 N N . SER A 1 81 ? 9.484 -7.68 -11.641 1 92.88 81 SER A N 1
ATOM 611 C CA . SER A 1 81 ? 9.008 -6.332 -11.93 1 92.88 81 SER A CA 1
ATOM 612 C C . SER A 1 81 ? 9.672 -5.301 -11.023 1 92.88 81 SER A C 1
ATOM 614 O O . SER A 1 81 ? 10.094 -4.242 -11.484 1 92.88 81 SER A O 1
ATOM 616 N N . LEU A 1 82 ? 9.773 -5.645 -9.727 1 88.81 82 LEU A N 1
ATOM 617 C CA . LEU A 1 82 ? 10.414 -4.754 -8.766 1 88.81 82 LEU A CA 1
ATOM 618 C C . LEU A 1 82 ? 11.859 -4.48 -9.164 1 88.81 82 LEU A C 1
ATOM 620 O O . LEU A 1 82 ? 12.312 -3.334 -9.133 1 88.81 82 LEU A O 1
ATOM 624 N N . GLU A 1 83 ? 12.492 -5.484 -9.508 1 86.69 83 GLU A N 1
ATOM 625 C CA . GLU A 1 83 ? 13.883 -5.348 -9.914 1 86.69 83 GLU A CA 1
ATOM 626 C C . GLU A 1 83 ? 14.008 -4.48 -11.164 1 86.69 83 GLU A C 1
ATOM 628 O O . GLU A 1 83 ? 14.844 -3.576 -11.219 1 86.69 83 GLU A O 1
ATOM 633 N N . GLU A 1 84 ? 13.242 -4.746 -12.078 1 89.56 84 GLU A N 1
ATOM 634 C CA . GLU A 1 84 ? 13.352 -4.07 -13.367 1 89.56 84 GLU A CA 1
ATOM 635 C C . GLU A 1 84 ? 12.906 -2.613 -13.266 1 89.56 84 GLU A C 1
ATOM 637 O O . GLU A 1 84 ? 13.383 -1.759 -14.016 1 89.56 84 GLU A O 1
ATOM 642 N N . LEU A 1 85 ? 11.992 -2.326 -12.422 1 85.31 85 LEU A N 1
ATOM 643 C CA . LEU A 1 85 ? 11.484 -0.966 -12.266 1 85.31 85 LEU A CA 1
ATOM 644 C C . LEU A 1 85 ? 12.375 -0.158 -11.328 1 85.31 85 LEU A C 1
ATOM 646 O O . LEU A 1 85 ? 12.102 1.019 -11.078 1 85.31 85 LEU A O 1
ATOM 650 N N . GLY A 1 86 ? 13.391 -0.81 -10.75 1 79.31 86 GLY A N 1
ATOM 651 C CA . GLY A 1 86 ? 14.359 -0.056 -9.977 1 79.31 86 GLY A CA 1
ATOM 652 C C . GLY A 1 86 ? 14.164 -0.183 -8.477 1 79.31 86 GLY A C 1
ATOM 653 O O . GLY A 1 86 ? 14.719 0.6 -7.703 1 79.31 86 GLY A O 1
ATOM 654 N N . PHE A 1 87 ? 13.266 -1.083 -8.047 1 75.94 87 PHE A N 1
ATOM 655 C CA . PHE A 1 87 ? 13.078 -1.321 -6.621 1 75.94 87 PHE A CA 1
ATOM 656 C C . PHE A 1 87 ? 13.992 -2.436 -6.129 1 75.94 87 PHE A C 1
ATOM 658 O O . PHE A 1 87 ? 13.695 -3.088 -5.125 1 75.94 87 PHE A O 1
ATOM 665 N N . GLY A 1 88 ? 15.07 -2.621 -6.812 1 72.19 88 GLY A N 1
ATOM 666 C CA . GLY A 1 88 ? 15.977 -3.721 -6.535 1 72.19 88 GLY A CA 1
ATOM 667 C C . GLY A 1 88 ? 16.5 -3.721 -5.109 1 72.19 88 GLY A C 1
ATOM 668 O O . GLY A 1 88 ? 16.625 -4.777 -4.492 1 72.19 88 GLY A O 1
ATOM 669 N N . ASP A 1 89 ? 16.781 -2.574 -4.641 1 69.5 89 ASP A N 1
ATOM 670 C CA . ASP A 1 89 ? 17.328 -2.49 -3.293 1 69.5 89 ASP A CA 1
ATOM 671 C C . ASP A 1 89 ? 16.297 -2.895 -2.248 1 69.5 89 ASP A C 1
ATOM 673 O O . ASP A 1 89 ? 16.656 -3.289 -1.135 1 69.5 89 ASP A O 1
ATOM 677 N N . TYR A 1 90 ? 15.117 -2.803 -2.576 1 65.56 90 TYR A N 1
ATOM 678 C CA . TYR A 1 90 ? 14.039 -3.186 -1.673 1 65.56 90 TYR A CA 1
ATOM 679 C C . TYR A 1 90 ? 13.648 -4.645 -1.876 1 65.56 90 TYR A C 1
ATOM 681 O O . TYR A 1 90 ? 12.953 -5.23 -1.045 1 65.56 90 TYR A O 1
ATOM 689 N N . CYS A 1 91 ? 14.203 -5.141 -2.912 1 67.5 91 CYS A N 1
ATOM 690 C CA . CYS A 1 91 ? 13.844 -6.508 -3.27 1 67.5 91 CYS A CA 1
ATOM 691 C C . CYS A 1 91 ? 14.258 -7.484 -2.178 1 67.5 91 CYS A C 1
ATOM 693 O O . CYS A 1 91 ? 13.523 -8.422 -1.866 1 67.5 91 CYS A O 1
ATOM 695 N N . GLN A 1 92 ? 15.383 -7.18 -1.619 1 68.62 92 GLN A N 1
ATOM 696 C CA . GLN A 1 92 ? 15.828 -8.109 -0.584 1 68.62 92 GLN A CA 1
ATOM 697 C C . GLN A 1 92 ? 14.859 -8.133 0.592 1 68.62 92 GLN A C 1
ATOM 699 O O . GLN A 1 92 ? 14.555 -9.195 1.13 1 68.62 92 GLN A O 1
ATOM 704 N N . GLU A 1 93 ? 14.445 -6.988 0.94 1 66 93 GLU A N 1
ATOM 705 C CA . GLU A 1 93 ? 13.492 -6.902 2.043 1 66 93 GLU A CA 1
ATOM 706 C C . GLU A 1 93 ? 12.156 -7.539 1.67 1 66 93 GLU A C 1
ATOM 708 O O . GLU A 1 93 ? 11.555 -8.242 2.479 1 66 93 GLU A O 1
ATOM 713 N N . VAL A 1 94 ? 11.852 -7.258 0.473 1 70.62 94 VAL A N 1
ATOM 714 C CA . VAL A 1 94 ? 10.586 -7.797 -0.012 1 70.62 94 VAL A CA 1
ATOM 715 C C . VAL A 1 94 ? 10.672 -9.32 -0.109 1 70.62 94 VAL A C 1
ATOM 717 O O . VAL A 1 94 ? 9.727 -10.023 0.248 1 70.62 94 VAL A O 1
ATOM 720 N N . LYS A 1 95 ? 11.828 -9.758 -0.525 1 74.56 95 LYS A N 1
ATOM 721 C CA . LYS A 1 95 ? 12.039 -11.195 -0.593 1 74.56 95 LYS A CA 1
ATOM 722 C C . LYS A 1 95 ? 11.969 -11.828 0.793 1 74.56 95 LYS A C 1
ATOM 724 O O . LYS A 1 95 ? 11.422 -12.922 0.954 1 74.56 95 LYS A O 1
ATOM 729 N N . GLN A 1 96 ? 12.555 -11.148 1.692 1 75.06 96 GLN A N 1
ATOM 730 C CA . GLN A 1 96 ? 12.508 -11.648 3.064 1 75.06 96 GLN A CA 1
ATOM 731 C C . GLN A 1 96 ? 11.07 -11.727 3.572 1 75.06 96 GLN A C 1
ATOM 733 O O . GLN A 1 96 ? 10.68 -12.711 4.199 1 75.06 96 GLN A O 1
ATOM 738 N N . VAL A 1 97 ? 10.375 -10.75 3.248 1 66.94 97 VAL A N 1
ATOM 739 C CA . VAL A 1 97 ? 8.969 -10.734 3.629 1 66.94 97 VAL A CA 1
ATOM 740 C C . VAL A 1 97 ? 8.234 -11.875 2.93 1 66.94 97 VAL A C 1
ATOM 742 O O . VAL A 1 97 ? 7.414 -12.57 3.545 1 66.94 97 VAL A O 1
ATOM 745 N N . TYR A 1 98 ? 8.641 -12.031 1.72 1 72.5 98 TYR A N 1
ATOM 746 C CA . TYR A 1 98 ? 8.016 -13.102 0.94 1 72.5 98 TYR A CA 1
ATOM 747 C C . TYR A 1 98 ? 8.344 -14.469 1.529 1 72.5 98 TYR A C 1
ATOM 749 O O . TYR A 1 98 ? 7.465 -15.32 1.65 1 72.5 98 TYR A O 1
ATOM 757 N N . GLU A 1 99 ? 9.523 -14.609 1.872 1 75.94 99 GLU A N 1
ATOM 758 C CA . GLU A 1 99 ? 9.953 -15.875 2.461 1 75.94 99 GLU A CA 1
ATOM 759 C C . GLU A 1 99 ? 9.258 -16.125 3.799 1 75.94 99 GLU A C 1
ATOM 761 O O . GLU A 1 99 ? 8.859 -17.25 4.102 1 75.94 99 GLU A O 1
ATOM 766 N N . GLU A 1 100 ? 9.188 -15.133 4.555 1 72.62 100 GLU A N 1
ATOM 767 C CA . GLU A 1 100 ? 8.492 -15.234 5.832 1 72.62 100 GLU A CA 1
ATOM 768 C C . GLU A 1 100 ? 7.012 -15.562 5.629 1 72.62 100 GLU A C 1
ATOM 770 O O . GLU A 1 100 ? 6.449 -16.391 6.352 1 72.62 100 GLU A O 1
ATOM 775 N N . PHE A 1 101 ? 6.488 -14.891 4.691 1 61.62 101 PHE A N 1
ATOM 776 C CA . PHE A 1 101 ? 5.098 -15.172 4.352 1 61.62 101 PHE A CA 1
ATOM 777 C C . PHE A 1 101 ? 4.93 -16.641 3.941 1 61.62 101 PHE A C 1
ATOM 779 O O . PHE A 1 101 ? 3.996 -17.297 4.391 1 61.62 101 PHE A O 1
ATOM 786 N N . LEU A 1 102 ? 5.797 -17.125 3.076 1 72.44 102 LEU A N 1
ATOM 787 C CA . LEU A 1 102 ? 5.73 -18.516 2.641 1 72.44 102 LEU A CA 1
ATOM 788 C C . LEU A 1 102 ? 5.805 -19.453 3.832 1 72.44 102 LEU A C 1
ATOM 790 O O . LEU A 1 102 ? 5.102 -20.469 3.873 1 72.44 102 LEU A O 1
ATOM 794 N N . GLU A 1 103 ? 6.633 -19.047 4.707 1 75.75 103 GLU A N 1
ATOM 795 C CA . GLU A 1 103 ? 6.789 -19.875 5.895 1 75.75 103 GLU A CA 1
ATOM 796 C C . GLU A 1 103 ? 5.527 -19.844 6.758 1 75.75 103 GLU A C 1
ATOM 798 O O . GLU A 1 103 ? 5.098 -20.891 7.273 1 75.75 103 GLU A O 1
ATOM 803 N N . ILE A 1 104 ? 4.996 -18.703 6.93 1 65.12 104 ILE A N 1
ATOM 804 C CA . ILE A 1 104 ? 3.779 -18.547 7.715 1 65.12 104 ILE A CA 1
ATOM 805 C C . ILE A 1 104 ? 2.635 -19.312 7.059 1 65.12 104 ILE A C 1
ATOM 807 O O . ILE A 1 104 ? 1.88 -20.016 7.738 1 65.12 104 ILE A O 1
ATOM 811 N N . GLU A 1 105 ? 2.541 -19.141 5.762 1 64.75 105 GLU A N 1
ATOM 812 C CA . GLU A 1 105 ? 1.496 -19.859 5.031 1 64.75 105 GLU A CA 1
ATOM 813 C C . GLU A 1 105 ? 1.669 -21.359 5.148 1 64.75 105 GLU A C 1
ATOM 815 O O . GLU A 1 105 ? 0.688 -22.094 5.293 1 64.75 105 GLU A O 1
ATOM 820 N N . LYS A 1 106 ? 2.838 -21.766 4.992 1 72.06 106 LYS A N 1
ATOM 821 C CA . LYS A 1 106 ? 3.135 -23.172 5.18 1 72.06 106 LYS A CA 1
ATOM 822 C C . LYS A 1 106 ? 2.713 -23.656 6.566 1 72.06 106 LYS A C 1
ATOM 824 O O . LYS A 1 106 ? 2.121 -24.719 6.715 1 72.06 106 LYS A O 1
ATOM 829 N N . ARG A 1 107 ? 3.033 -22.875 7.535 1 71.81 107 ARG A N 1
ATOM 830 C CA . ARG A 1 107 ? 2.67 -23.219 8.906 1 71.81 107 ARG A CA 1
ATOM 831 C C . ARG A 1 107 ? 1.155 -23.219 9.094 1 71.81 107 ARG A C 1
ATOM 833 O O . ARG A 1 107 ? 0.603 -24.109 9.734 1 71.81 107 ARG A O 1
ATOM 840 N N . ARG A 1 108 ? 0.568 -22.219 8.508 1 64.5 108 ARG A N 1
ATOM 841 C CA . ARG A 1 108 ? -0.886 -22.125 8.578 1 64.5 108 ARG A CA 1
ATOM 842 C C . ARG A 1 108 ? -1.549 -23.328 7.914 1 64.5 108 ARG A C 1
ATOM 844 O O . ARG A 1 108 ? -2.508 -23.891 8.445 1 64.5 108 ARG A O 1
ATOM 851 N N . SER A 1 109 ? -1.073 -23.562 6.734 1 72.94 109 SER A N 1
ATOM 852 C CA . SER A 1 109 ? -1.593 -24.719 6.004 1 72.94 109 SER A CA 1
ATOM 853 C C . SER A 1 109 ? -1.397 -26.016 6.793 1 72.94 109 SER A C 1
ATOM 855 O O . SER A 1 109 ? -2.291 -26.859 6.84 1 72.94 109 SER A O 1
ATOM 857 N N . LYS A 1 110 ? -0.277 -26.203 7.398 1 77.19 110 LYS A N 1
ATOM 858 C CA . LYS A 1 110 ? 0.009 -27.375 8.227 1 77.19 110 LYS A CA 1
ATOM 859 C C . LYS A 1 110 ? -0.905 -27.422 9.445 1 77.19 110 LYS A C 1
ATOM 861 O O . LYS A 1 110 ? -1.434 -28.484 9.789 1 77.19 110 LYS A O 1
ATOM 866 N N . THR A 1 111 ? -1.008 -26.281 10.094 1 73.94 111 THR A N 1
ATOM 867 C CA . THR A 1 111 ? -1.862 -26.188 11.273 1 73.94 111 THR A CA 1
ATOM 868 C C . THR A 1 111 ? -3.314 -26.484 10.914 1 73.94 111 THR A C 1
ATOM 870 O O . THR A 1 111 ? -4.008 -27.188 11.648 1 73.94 111 THR A O 1
ATOM 873 N N . SER A 1 112 ? -3.707 -25.906 9.812 1 67.94 112 SER A N 1
ATOM 874 C CA . SER A 1 112 ? -5.059 -26.172 9.328 1 67.94 112 SER A CA 1
ATOM 875 C C . SER A 1 112 ? -5.25 -27.656 9.023 1 67.94 112 SER A C 1
ATOM 877 O O . SER A 1 112 ? -6.281 -28.234 9.367 1 67.94 112 SER A O 1
ATOM 879 N N . TRP A 1 113 ? -4.301 -28.172 8.383 1 69.94 113 TRP A N 1
ATOM 880 C CA . TRP A 1 113 ? -4.336 -29.594 8.039 1 69.94 113 TRP A CA 1
ATOM 881 C C . TRP A 1 113 ? -4.336 -30.453 9.297 1 69.94 113 TRP A C 1
ATOM 883 O O . TRP A 1 113 ? -5.105 -31.422 9.398 1 69.94 113 TRP A O 1
ATOM 893 N N . THR A 1 114 ? -3.469 -30.156 10.25 1 75.44 114 THR A N 1
ATOM 894 C CA . THR A 1 114 ? -3.4 -30.875 11.523 1 75.44 114 THR A CA 1
ATOM 895 C C . THR A 1 114 ? -4.727 -30.781 12.266 1 75.44 114 THR A C 1
ATOM 897 O O . THR A 1 114 ? -5.195 -31.766 12.844 1 75.44 114 THR A O 1
ATOM 900 N N . ARG A 1 115 ? -5.305 -29.641 12.227 1 71.94 115 ARG A N 1
ATOM 901 C CA . ARG A 1 115 ? -6.59 -29.422 12.883 1 71.94 115 ARG A CA 1
ATOM 902 C C . ARG A 1 115 ? -7.688 -30.25 12.227 1 71.94 115 ARG A C 1
ATOM 904 O O . ARG A 1 115 ? -8.523 -30.828 12.906 1 71.94 115 ARG A O 1
ATOM 911 N N . MET A 1 116 ? -7.645 -30.266 10.938 1 74.25 116 MET A N 1
ATOM 912 C CA . MET A 1 116 ? -8.602 -31.047 10.156 1 74.25 116 MET A CA 1
ATOM 913 C C . MET A 1 116 ? -8.461 -32.531 10.453 1 74.25 116 MET A C 1
ATOM 915 O O . MET A 1 116 ? -9.461 -33.219 10.633 1 74.25 116 MET A O 1
ATOM 919 N N . THR A 1 117 ? -7.285 -32.938 10.531 1 77.06 117 THR A N 1
ATOM 920 C CA . THR A 1 117 ? -7.004 -34.312 10.805 1 77.06 117 THR A CA 1
ATOM 921 C C . THR A 1 117 ? -7.453 -34.688 12.219 1 77.06 117 THR A C 1
ATOM 923 O O . THR A 1 117 ? -8.016 -35.781 12.43 1 77.06 117 THR A O 1
ATOM 926 N N . GLU A 1 118 ? -7.203 -33.844 13.125 1 78.5 118 GLU A N 1
ATOM 927 C CA . GLU A 1 118 ? -7.59 -34.094 14.516 1 78.5 118 GLU A CA 1
ATOM 928 C C . GLU A 1 118 ? -9.109 -34.094 14.672 1 78.5 118 GLU A C 1
ATOM 930 O O . GLU A 1 118 ? -9.656 -34.844 15.484 1 78.5 118 GLU A O 1
ATOM 935 N N . ARG A 1 119 ? -9.648 -33.344 13.922 1 74.88 119 ARG A N 1
ATOM 936 C CA . ARG A 1 119 ? -11.102 -33.219 14 1 74.88 119 ARG A CA 1
ATOM 937 C C . ARG A 1 119 ? -11.781 -34.438 13.391 1 74.88 119 ARG A C 1
ATOM 939 O O . ARG A 1 119 ? -12.789 -34.906 13.922 1 74.88 119 ARG A O 1
ATOM 946 N N . THR A 1 120 ? -11.281 -34.844 12.258 1 74.19 120 THR A N 1
ATOM 947 C CA . THR A 1 120 ? -11.891 -35.969 11.516 1 74.19 120 THR A CA 1
ATOM 948 C C . THR A 1 120 ? -11.367 -37.312 12.008 1 74.19 120 THR A C 1
ATOM 950 O O . THR A 1 120 ? -11.969 -38.344 11.75 1 74.19 120 THR A O 1
ATOM 953 N N . GLY A 1 121 ? -10.422 -37.188 12.781 1 77.88 121 GLY A N 1
ATOM 954 C CA . GLY A 1 121 ? -9.789 -38.438 13.195 1 77.88 121 GLY A CA 1
ATOM 955 C C . GLY A 1 121 ? -9.086 -39.156 12.062 1 77.88 121 GLY A C 1
ATOM 956 O O . GLY A 1 121 ? -8.773 -40.344 12.172 1 77.88 121 GLY A O 1
ATOM 957 N N . LEU A 1 122 ? -9.117 -38.594 10.922 1 71.25 122 LEU A N 1
ATOM 958 C CA . LEU A 1 122 ? -8.484 -39.25 9.773 1 71.25 122 LEU A CA 1
ATOM 959 C C . LEU A 1 122 ? -7.027 -38.812 9.641 1 71.25 122 LEU A C 1
ATOM 961 O O . LEU A 1 122 ? -6.676 -37.688 9.977 1 71.25 122 LEU A O 1
ATOM 965 N N . THR A 1 123 ? -6.254 -39.875 9.398 1 72.5 123 THR A N 1
ATOM 966 C CA . THR A 1 123 ? -4.844 -39.562 9.148 1 72.5 123 THR A CA 1
ATOM 967 C C . THR A 1 123 ? -4.676 -38.812 7.832 1 72.5 123 THR A C 1
ATOM 969 O O . THR A 1 123 ? -5.59 -38.781 7.008 1 72.5 123 THR A O 1
ATOM 972 N N . GLU A 1 124 ? -3.621 -38.156 7.707 1 71.88 124 GLU A N 1
ATOM 973 C CA . GLU A 1 124 ? -3.277 -37.5 6.465 1 71.88 124 GLU A CA 1
ATOM 974 C C . GLU A 1 124 ? -3.482 -38.406 5.258 1 71.88 124 GLU A C 1
ATOM 976 O O . GLU A 1 124 ? -4.016 -37.969 4.23 1 71.88 124 GLU A O 1
ATOM 981 N N . GLU A 1 125 ? -2.984 -39.531 5.441 1 74.12 125 GLU A N 1
ATOM 982 C CA . GLU A 1 125 ? -3.057 -40.5 4.367 1 74.12 125 GLU A CA 1
ATOM 983 C C . GLU A 1 125 ? -4.504 -40.844 4.02 1 74.12 125 GLU A C 1
ATOM 985 O O . GLU A 1 125 ? -4.848 -41 2.844 1 74.12 125 GLU A O 1
ATOM 990 N N . GLU A 1 126 ? -5.258 -40.875 4.996 1 77.12 126 GLU A N 1
ATOM 991 C CA . GLU A 1 126 ? -6.66 -41.219 4.773 1 77.12 126 GLU A CA 1
ATOM 992 C C . GLU A 1 126 ? -7.395 -40.094 4.066 1 77.12 126 GLU A C 1
ATOM 994 O O . GLU A 1 126 ? -8.219 -40.312 3.18 1 77.12 126 GLU A O 1
ATOM 999 N N . LEU A 1 127 ? -7.016 -38.938 4.434 1 71.94 127 LEU A N 1
ATOM 1000 C CA . LEU A 1 127 ? -7.617 -37.75 3.82 1 71.94 127 LEU A CA 1
ATOM 1001 C C . LEU A 1 127 ? -7.25 -37.656 2.344 1 71.94 127 LEU A C 1
ATOM 1003 O O . LEU A 1 127 ? -8.102 -37.344 1.508 1 71.94 127 LEU A O 1
ATOM 1007 N N . ILE A 1 128 ? -6.02 -37.906 2.102 1 75.12 128 ILE A N 1
ATOM 1008 C CA . ILE A 1 128 ? -5.562 -37.938 0.717 1 75.12 128 ILE A CA 1
ATOM 1009 C C . ILE A 1 128 ? -6.32 -39 -0.058 1 75.12 128 ILE A C 1
ATOM 1011 O O . ILE A 1 128 ? -6.762 -38.781 -1.185 1 75.12 128 ILE A O 1
ATOM 1015 N N . ARG A 1 129 ? -6.516 -40.188 0.513 1 77.31 129 ARG A N 1
ATOM 1016 C CA . ARG A 1 129 ? -7.234 -41.281 -0.109 1 77.31 129 ARG A CA 1
ATOM 1017 C C . ARG A 1 129 ? -8.68 -40.906 -0.397 1 77.31 129 ARG A C 1
ATOM 1019 O O . ARG A 1 129 ? -9.219 -41.25 -1.455 1 77.31 129 ARG A O 1
ATOM 1026 N N . GLN A 1 130 ? -9.289 -40.281 0.477 1 72.31 130 GLN A N 1
ATOM 1027 C CA . GLN A 1 130 ? -10.672 -39.844 0.277 1 72.31 130 GLN A CA 1
ATOM 1028 C C . GLN A 1 130 ? -10.773 -38.812 -0.853 1 72.31 130 GLN A C 1
ATOM 1030 O O . GLN A 1 130 ? -11.711 -38.875 -1.654 1 72.31 130 GLN A O 1
ATOM 1035 N N . GLN A 1 131 ? -9.812 -37.969 -0.791 1 74 131 GLN A N 1
ATOM 1036 C CA . GLN A 1 131 ? -9.758 -36.969 -1.861 1 74 131 GLN A CA 1
ATOM 1037 C C . GLN A 1 131 ? -9.578 -37.625 -3.221 1 74 131 GLN A C 1
ATOM 1039 O O . GLN A 1 131 ? -10.258 -37.281 -4.188 1 74 131 GLN A O 1
ATOM 1044 N N . GLU A 1 132 ? -8.711 -38.594 -3.375 1 75.38 132 GLU A N 1
ATOM 1045 C CA . GLU A 1 132 ? -8.469 -39.344 -4.602 1 75.38 132 GLU A CA 1
ATOM 1046 C C . GLU A 1 132 ? -9.711 -40.094 -5.035 1 75.38 132 GLU A C 1
ATOM 1048 O O . GLU A 1 132 ? -10.016 -40.188 -6.227 1 75.38 132 GLU A O 1
ATOM 1053 N N . GLU A 1 133 ? -10.383 -40.594 -4.156 1 77.19 133 GLU A N 1
ATOM 1054 C CA . GLU A 1 133 ? -11.609 -41.344 -4.445 1 77.19 133 GLU A CA 1
ATOM 1055 C C . GLU A 1 133 ? -12.688 -40.406 -5.008 1 77.19 133 GLU A C 1
ATOM 1057 O O . GLU A 1 133 ? -13.406 -40.781 -5.938 1 77.19 133 GLU A O 1
ATOM 1062 N N . LEU A 1 134 ? -12.734 -39.25 -4.449 1 71.5 134 LEU A N 1
ATOM 1063 C CA . LEU A 1 134 ? -13.695 -38.281 -4.93 1 71.5 134 LEU A CA 1
ATOM 1064 C C . LEU A 1 134 ? -13.352 -37.812 -6.348 1 71.5 134 LEU A C 1
ATOM 1066 O O . LEU A 1 134 ? -14.242 -37.656 -7.184 1 71.5 134 LEU A O 1
ATOM 1070 N N . PHE A 1 135 ? -12.141 -37.625 -6.609 1 76.5 135 PHE A N 1
ATOM 1071 C CA . PHE A 1 135 ? -11.688 -37.281 -7.949 1 76.5 135 PHE A CA 1
ATOM 1072 C C . PHE A 1 135 ? -11.977 -38.406 -8.938 1 76.5 135 PHE A C 1
ATOM 1074 O O . PHE A 1 135 ? -12.383 -38.156 -10.07 1 76.5 135 PHE A O 1
ATOM 1081 N N . ALA A 1 136 ? -11.672 -39.562 -8.469 1 71.12 136 ALA A N 1
ATOM 1082 C CA . ALA A 1 136 ? -11.945 -40.719 -9.289 1 71.12 136 ALA A CA 1
ATOM 1083 C C . ALA A 1 136 ? -13.438 -40.844 -9.594 1 71.12 136 ALA A C 1
ATOM 1085 O O . ALA A 1 136 ? -13.828 -41.156 -10.727 1 71.12 136 ALA A O 1
ATOM 1086 N N . LYS A 1 137 ? -14.148 -40.562 -8.656 1 68.44 137 LYS A N 1
ATOM 1087 C CA . LYS A 1 137 ? -15.594 -40.594 -8.867 1 68.44 137 LYS A CA 1
ATOM 1088 C C . LYS A 1 137 ? -16.047 -39.5 -9.812 1 68.44 137 LYS A C 1
ATOM 1090 O O . LYS A 1 137 ? -16.938 -39.719 -10.633 1 68.44 137 LYS A O 1
ATOM 1095 N N . ALA A 1 138 ? -15.43 -38.375 -9.664 1 70.94 138 ALA A N 1
ATOM 1096 C CA . ALA A 1 138 ? -15.797 -37.25 -10.5 1 70.94 138 ALA A CA 1
ATOM 1097 C C . ALA A 1 138 ? -15.359 -37.469 -11.945 1 70.94 138 ALA A C 1
ATOM 1099 O O . ALA A 1 138 ? -16.062 -37.062 -12.883 1 70.94 138 ALA A O 1
ATOM 1100 N N . ARG A 1 139 ? -14.203 -37.906 -12.133 1 65.56 139 ARG A N 1
ATOM 1101 C CA . ARG A 1 139 ? -13.711 -38.25 -13.469 1 65.56 139 ARG A CA 1
ATOM 1102 C C . ARG A 1 139 ? -14.578 -39.312 -14.117 1 65.56 139 ARG A C 1
ATOM 1104 O O . ARG A 1 139 ? -14.75 -39.344 -15.336 1 65.56 139 ARG A O 1
ATOM 1111 N N . GLU A 1 140 ? -15.109 -40.188 -13.438 1 67.62 140 GLU A N 1
ATOM 1112 C CA . GLU A 1 140 ? -15.969 -41.25 -13.977 1 67.62 140 GLU A CA 1
ATOM 1113 C C . GLU A 1 140 ? -17.359 -40.688 -14.312 1 67.62 140 GLU A C 1
ATOM 1115 O O . GLU A 1 140 ? -17.984 -41.156 -15.266 1 67.62 140 GLU A O 1
ATOM 1120 N N . ASN A 1 141 ? -17.906 -39.656 -13.469 1 57.41 141 ASN A N 1
ATOM 1121 C CA . ASN A 1 141 ? -19.234 -39.156 -13.82 1 57.41 141 ASN A CA 1
ATOM 1122 C C . ASN A 1 141 ? -19.188 -37.656 -14.125 1 57.41 141 ASN A C 1
ATOM 1124 O O . ASN A 1 141 ? -19.578 -36.844 -13.297 1 57.41 141 ASN A O 1
ATOM 1128 N N . PRO A 1 142 ? -18.422 -37.125 -15.039 1 55.81 142 PRO A N 1
ATOM 1129 C CA . PRO A 1 142 ? -18.359 -35.688 -15.375 1 55.81 142 PRO A CA 1
ATOM 1130 C C . PRO A 1 142 ? -19.75 -35.094 -15.648 1 55.81 142 PRO A C 1
ATOM 1132 O O . PRO A 1 142 ? -19.953 -33.906 -15.453 1 55.81 142 PRO A O 1
ATOM 1135 N N . LEU A 1 143 ? -20.75 -35.688 -16.266 1 51.09 143 LEU A N 1
ATOM 1136 C CA . LEU A 1 143 ? -22.078 -35.312 -16.719 1 51.09 143 LEU A CA 1
ATOM 1137 C C . LEU A 1 143 ? -23.047 -35.188 -15.531 1 51.09 143 LEU A C 1
ATOM 1139 O O . LEU A 1 143 ? -24.172 -34.719 -15.688 1 51.09 143 LEU A O 1
ATOM 1143 N N . ALA A 1 144 ? -22.844 -35.781 -14.352 1 48.91 144 ALA A N 1
ATOM 1144 C CA . ALA A 1 144 ? -23.906 -35.812 -13.352 1 48.91 144 ALA A CA 1
ATOM 1145 C C . ALA A 1 144 ? -24.172 -34.438 -12.781 1 48.91 144 ALA A C 1
ATOM 1147 O O . ALA A 1 144 ? -25.297 -34.125 -12.359 1 48.91 144 ALA A O 1
ATOM 1148 N N . ASP A 1 145 ? -23.266 -33.469 -12.609 1 45.22 145 ASP A N 1
ATOM 1149 C CA . ASP A 1 145 ? -23.594 -32.156 -12.109 1 45.22 145 ASP A CA 1
ATOM 1150 C C . ASP A 1 145 ? -24.344 -31.344 -13.172 1 45.22 145 ASP A C 1
ATOM 1152 O O . ASP A 1 145 ? -24.75 -30.203 -12.914 1 45.22 145 ASP A O 1
ATOM 1156 N N . LEU A 1 146 ? -24.344 -31.688 -14.445 1 43.59 146 LEU A N 1
ATOM 1157 C CA . LEU A 1 146 ? -25.188 -31 -15.414 1 43.59 146 LEU A CA 1
ATOM 1158 C C . LEU A 1 146 ? -26.656 -31.344 -15.172 1 43.59 146 LEU A C 1
ATOM 1160 O O . LEU A 1 146 ? -27.547 -30.625 -15.633 1 43.59 146 LEU A O 1
ATOM 1164 N N . ASP A 1 147 ? -27.047 -32.562 -14.664 1 42.81 147 ASP A N 1
ATOM 1165 C CA . ASP A 1 147 ? -28.453 -32.875 -14.617 1 42.81 147 ASP A CA 1
ATOM 1166 C C . ASP A 1 147 ? -29.094 -32.438 -13.297 1 42.81 147 ASP A C 1
ATOM 1168 O O . ASP A 1 147 ? -30.312 -32.375 -13.18 1 42.81 147 ASP A O 1
ATOM 1172 N N . GLU A 1 148 ? -28.438 -32.219 -12.117 1 34.62 148 GLU A N 1
ATOM 1173 C CA . GLU A 1 148 ? -29.297 -31.766 -11.023 1 34.62 148 GLU A CA 1
ATOM 1174 C C . GLU A 1 148 ? -29.375 -30.234 -10.977 1 34.62 148 GLU A C 1
ATOM 1176 O O . GLU A 1 148 ? -28.375 -29.547 -11.219 1 34.62 148 GLU A O 1
ATOM 1181 N N . MET B 1 1 ? 27.125 7.168 20.641 1 22.78 1 MET B N 1
ATOM 1182 C CA . MET B 1 1 ? 25.891 7.664 20.047 1 22.78 1 MET B CA 1
ATOM 1183 C C . MET B 1 1 ? 25.078 6.52 19.453 1 22.78 1 MET B C 1
ATOM 1185 O O . MET B 1 1 ? 25.547 5.797 18.578 1 22.78 1 MET B O 1
ATOM 1189 N N . SER B 1 2 ? 24.109 5.793 20.203 1 26.69 2 SER B N 1
ATOM 1190 C CA . SER B 1 2 ? 23.562 4.438 20.25 1 26.69 2 SER B CA 1
ATOM 1191 C C . SER B 1 2 ? 22.766 4.121 18.984 1 26.69 2 SER B C 1
ATOM 1193 O O . SER B 1 2 ? 21.984 4.949 18.531 1 26.69 2 SER B O 1
ATOM 1195 N N . GLU B 1 3 ? 23.359 3.365 18.062 1 25.78 3 GLU B N 1
ATOM 1196 C CA . GLU B 1 3 ? 22.828 2.66 16.906 1 25.78 3 GLU B CA 1
ATOM 1197 C C . GLU B 1 3 ? 21.516 1.962 17.25 1 25.78 3 GLU B C 1
ATOM 1199 O O . GLU B 1 3 ? 21.5 0.973 17.984 1 25.78 3 GLU B O 1
ATOM 1204 N N . GLU B 1 4 ? 20.562 2.631 17.875 1 27.95 4 GLU B N 1
ATOM 1205 C CA . GLU B 1 4 ? 19.297 2.057 18.297 1 27.95 4 GLU B CA 1
ATOM 1206 C C . GLU B 1 4 ? 18.766 1.064 17.266 1 27.95 4 GLU B C 1
ATOM 1208 O O . GLU B 1 4 ? 18.562 1.421 16.094 1 27.95 4 GLU B O 1
ATOM 1213 N N . GLU B 1 5 ? 19.25 -0.123 17.297 1 29.53 5 GLU B N 1
ATOM 1214 C CA . GLU B 1 5 ? 18.844 -1.407 16.734 1 29.53 5 GLU B CA 1
ATOM 1215 C C . GLU B 1 5 ? 17.312 -1.516 16.688 1 29.53 5 GLU B C 1
ATOM 1217 O O . GLU B 1 5 ? 16.656 -1.621 17.734 1 29.53 5 GLU B O 1
ATOM 1222 N N . THR B 1 6 ? 16.734 -0.54 16.094 1 31.11 6 THR B N 1
ATOM 1223 C CA . THR B 1 6 ? 15.281 -0.631 15.961 1 31.11 6 THR B CA 1
ATOM 1224 C C . THR B 1 6 ? 14.852 -2.078 15.75 1 31.11 6 THR B C 1
ATOM 1226 O O . THR B 1 6 ? 15.352 -2.756 14.852 1 31.11 6 THR B O 1
ATOM 1229 N N . ASP B 1 7 ? 14.906 -2.838 16.828 1 28.16 7 ASP B N 1
ATOM 1230 C CA . ASP B 1 7 ? 14.289 -4.148 17 1 28.16 7 ASP B CA 1
ATOM 1231 C C . ASP B 1 7 ? 13.055 -4.297 16.109 1 28.16 7 ASP B C 1
ATOM 1233 O O . ASP B 1 7 ? 12.07 -3.572 16.281 1 28.16 7 ASP B O 1
ATOM 1237 N N . PHE B 1 8 ? 13.289 -4.32 14.859 1 32.34 8 PHE B N 1
ATOM 1238 C CA . PHE B 1 8 ? 12.234 -4.895 14.023 1 32.34 8 PHE B CA 1
ATOM 1239 C C . PHE B 1 8 ? 11.516 -6.023 14.758 1 32.34 8 PHE B C 1
ATOM 1241 O O . PHE B 1 8 ? 12.023 -7.145 14.828 1 32.34 8 PHE B O 1
ATOM 1248 N N . ARG B 1 9 ? 11.258 -5.914 16.125 1 26.16 9 ARG B N 1
ATOM 1249 C CA . ARG B 1 9 ? 10.57 -6.906 16.953 1 26.16 9 ARG B CA 1
ATOM 1250 C C . ARG B 1 9 ? 9.695 -7.816 16.094 1 26.16 9 ARG B C 1
ATOM 1252 O O . ARG B 1 9 ? 9.078 -7.359 15.133 1 26.16 9 ARG B O 1
ATOM 1259 N N . GLY B 1 10 ? 9.875 -9.141 15.984 1 30.83 10 GLY B N 1
ATOM 1260 C CA . GLY B 1 10 ? 9.258 -10.391 15.578 1 30.83 10 GLY B CA 1
ATOM 1261 C C . GLY B 1 10 ? 7.746 -10.367 15.648 1 30.83 10 GLY B C 1
ATOM 1262 O O . GLY B 1 10 ? 7.113 -11.391 15.906 1 30.83 10 GLY B O 1
ATOM 1263 N N . GLY B 1 11 ? 7.109 -9.289 16.047 1 32.47 11 GLY B N 1
ATOM 1264 C CA . GLY B 1 11 ? 5.742 -9.336 16.547 1 32.47 11 GLY B CA 1
ATOM 1265 C C . GLY B 1 11 ? 4.824 -10.195 15.695 1 32.47 11 GLY B C 1
ATOM 1266 O O . GLY B 1 11 ? 5.164 -10.547 14.562 1 32.47 11 GLY B O 1
ATOM 1267 N N . ASN B 1 12 ? 3.697 -10.766 16.266 1 34.53 12 ASN B N 1
ATOM 1268 C CA . ASN B 1 12 ? 2.518 -11.484 15.797 1 34.53 12 ASN B CA 1
ATOM 1269 C C . ASN B 1 12 ? 2.055 -10.977 14.438 1 34.53 12 ASN B C 1
ATOM 1271 O O . ASN B 1 12 ? 1.831 -9.781 14.258 1 34.53 12 ASN B O 1
ATOM 1275 N N . TYR B 1 13 ? 2.541 -11.367 13.32 1 40 13 TYR B N 1
ATOM 1276 C CA . TYR B 1 13 ? 2.02 -11.25 11.961 1 40 13 TYR B CA 1
ATOM 1277 C C . TYR B 1 13 ? 0.536 -10.898 11.977 1 40 13 TYR B C 1
ATOM 1279 O O . TYR B 1 13 ? -0.136 -10.977 10.945 1 40 13 TYR B O 1
ATOM 1287 N N . ASP B 1 14 ? -0.107 -11.086 13.125 1 45.72 14 ASP B N 1
ATOM 1288 C CA . ASP B 1 14 ? -1.416 -10.453 13.258 1 45.72 14 ASP B CA 1
ATOM 1289 C C . ASP B 1 14 ? -1.338 -8.961 12.938 1 45.72 14 ASP B C 1
ATOM 1291 O O . ASP B 1 14 ? -2.184 -8.18 13.383 1 45.72 14 ASP B O 1
ATOM 1295 N N . SER B 1 15 ? -0.17 -8.453 12.555 1 55.91 15 SER B N 1
ATOM 1296 C CA . SER B 1 15 ? 0.114 -7.031 12.359 1 55.91 15 SER B CA 1
ATOM 1297 C C . SER B 1 15 ? -0.817 -6.426 11.312 1 55.91 15 SER B C 1
ATOM 1299 O O . SER B 1 15 ? -1.333 -7.133 10.445 1 55.91 15 SER B O 1
ATOM 1301 N N . VAL B 1 16 ? -1.271 -5.266 11.641 1 63.41 16 VAL B N 1
ATOM 1302 C CA . VAL B 1 16 ? -2.131 -4.465 10.773 1 63.41 16 VAL B CA 1
ATOM 1303 C C . VAL B 1 16 ? -1.505 -4.355 9.383 1 63.41 16 VAL B C 1
ATOM 1305 O O . VAL B 1 16 ? -0.323 -4.031 9.258 1 63.41 16 VAL B O 1
ATOM 1308 N N . ALA B 1 17 ? -2.051 -5.109 8.539 1 69.88 17 ALA B N 1
ATOM 1309 C CA . ALA B 1 17 ? -1.604 -5.105 7.148 1 69.88 17 ALA B CA 1
ATOM 1310 C C . ALA B 1 17 ? -2.68 -4.535 6.23 1 69.88 17 ALA B C 1
ATOM 1312 O O . ALA B 1 17 ? -3.859 -4.508 6.586 1 69.88 17 ALA B O 1
ATOM 1313 N N . ILE B 1 18 ? -2.203 -3.943 5.184 1 78.69 18 ILE B N 1
ATOM 1314 C CA . ILE B 1 18 ? -3.117 -3.58 4.105 1 78.69 18 ILE B CA 1
ATOM 1315 C C . ILE B 1 18 ? -3.875 -4.82 3.633 1 78.69 18 ILE B C 1
ATOM 1317 O O . ILE B 1 18 ? -3.271 -5.863 3.375 1 78.69 18 ILE B O 1
ATOM 1321 N N . PRO B 1 19 ? -5.176 -4.688 3.672 1 77.94 19 PRO B N 1
ATOM 1322 C CA . PRO B 1 19 ? -5.953 -5.867 3.285 1 77.94 19 PRO B CA 1
ATOM 1323 C C . PRO B 1 19 ? -5.633 -6.344 1.87 1 77.94 19 PRO B C 1
ATOM 1325 O O . PRO B 1 19 ? -5.453 -5.527 0.964 1 77.94 19 PRO B O 1
ATOM 1328 N N . LYS B 1 20 ? -5.621 -7.66 1.768 1 83.31 20 LYS B N 1
ATOM 1329 C CA . LYS B 1 20 ? -5.367 -8.297 0.476 1 83.31 20 LYS B CA 1
ATOM 1330 C C . LYS B 1 20 ? -6.438 -7.914 -0.542 1 83.31 20 LYS B C 1
ATOM 1332 O O . LYS B 1 20 ? -6.141 -7.73 -1.725 1 83.31 20 LYS B O 1
ATOM 1337 N N . THR B 1 21 ? -7.641 -7.824 -0.035 1 86.44 21 THR B N 1
ATOM 1338 C CA . THR B 1 21 ? -8.766 -7.5 -0.908 1 86.44 21 THR B CA 1
ATOM 1339 C C . THR B 1 21 ? -8.57 -6.133 -1.551 1 86.44 21 THR B C 1
ATOM 1341 O O . THR B 1 21 ? -8.93 -5.93 -2.713 1 86.44 21 THR B O 1
ATOM 1344 N N . THR B 1 22 ? -8.023 -5.184 -0.838 1 83.25 22 THR B N 1
ATOM 1345 C CA . THR B 1 22 ? -7.77 -3.838 -1.341 1 83.25 22 THR B CA 1
ATOM 1346 C C . THR B 1 22 ? -6.707 -3.863 -2.438 1 83.25 22 THR B C 1
ATOM 1348 O O . THR B 1 22 ? -6.879 -3.244 -3.49 1 83.25 22 THR B O 1
ATOM 1351 N N . VAL B 1 23 ? -5.664 -4.629 -2.203 1 87.44 23 VAL B N 1
ATOM 1352 C CA . VAL B 1 23 ? -4.582 -4.766 -3.174 1 87.44 23 VAL B CA 1
ATOM 1353 C C . VAL B 1 23 ? -5.113 -5.406 -4.453 1 87.44 23 VAL B C 1
ATOM 1355 O O . VAL B 1 23 ? -4.793 -4.961 -5.559 1 87.44 23 VAL B O 1
ATOM 1358 N N . ASN B 1 24 ? -5.926 -6.406 -4.297 1 87.88 24 ASN B N 1
ATOM 1359 C CA . ASN B 1 24 ? -6.512 -7.078 -5.449 1 87.88 24 ASN B CA 1
ATOM 1360 C C . ASN B 1 24 ? -7.379 -6.125 -6.27 1 87.88 24 ASN B C 1
ATOM 1362 O O . ASN B 1 24 ? -7.336 -6.145 -7.5 1 87.88 24 ASN B O 1
ATOM 1366 N N . LYS B 1 25 ? -8.18 -5.363 -5.59 1 86.25 25 LYS B N 1
ATOM 1367 C CA . LYS B 1 25 ? -9.047 -4.398 -6.258 1 86.25 25 LYS B CA 1
ATOM 1368 C C . LYS B 1 25 ? -8.227 -3.391 -7.066 1 86.25 25 LYS B C 1
ATOM 1370 O O . LYS B 1 25 ? -8.562 -3.092 -8.211 1 86.25 25 LYS B O 1
ATOM 1375 N N . VAL B 1 26 ? -7.238 -2.924 -6.461 1 84.69 26 VAL B N 1
ATOM 1376 C CA . VAL B 1 26 ? -6.379 -1.937 -7.109 1 84.69 26 VAL B CA 1
ATOM 1377 C C . VAL B 1 26 ? -5.684 -2.568 -8.312 1 84.69 26 VAL B C 1
ATOM 1379 O O . VAL B 1 26 ? -5.578 -1.947 -9.375 1 84.69 26 VAL B O 1
ATOM 1382 N N . ALA B 1 27 ? -5.199 -3.77 -8.172 1 89.5 27 ALA B N 1
ATOM 1383 C CA . ALA B 1 27 ? -4.5 -4.477 -9.242 1 89.5 27 ALA B CA 1
ATOM 1384 C C . ALA B 1 27 ? -5.453 -4.805 -10.391 1 89.5 27 ALA B C 1
ATOM 1386 O O . ALA B 1 27 ? -5.078 -4.711 -11.562 1 89.5 27 ALA B O 1
ATOM 1387 N N . THR B 1 28 ? -6.633 -5.207 -10.094 1 86.75 28 THR B N 1
ATOM 1388 C CA . THR B 1 28 ? -7.609 -5.637 -11.094 1 86.75 28 THR B CA 1
ATOM 1389 C C . THR B 1 28 ? -7.973 -4.484 -12.023 1 86.75 28 THR B C 1
ATOM 1391 O O . THR B 1 28 ? -8.32 -4.707 -13.188 1 86.75 28 THR B O 1
ATOM 1394 N N . GLU B 1 29 ? -7.848 -3.291 -11.523 1 83 29 GLU B N 1
ATOM 1395 C CA . GLU B 1 29 ? -8.148 -2.117 -12.336 1 83 29 GLU B CA 1
ATOM 1396 C C . GLU B 1 29 ? -7.25 -2.051 -13.57 1 83 29 GLU B C 1
ATOM 1398 O O . GLU B 1 29 ? -7.676 -1.593 -14.633 1 83 29 GLU B O 1
ATOM 1403 N N . VAL B 1 30 ? -6.109 -2.553 -13.414 1 84 30 VAL B N 1
ATOM 1404 C CA . VAL B 1 30 ? -5.16 -2.432 -14.516 1 84 30 VAL B CA 1
ATOM 1405 C C . VAL B 1 30 ? -5.098 -3.744 -15.297 1 84 30 VAL B C 1
ATOM 1407 O O . VAL B 1 30 ? -4.719 -3.762 -16.469 1 84 30 VAL B O 1
ATOM 1410 N N . LEU B 1 31 ? -5.344 -4.809 -14.672 1 87.12 31 LEU B N 1
ATOM 1411 C CA . LEU B 1 31 ? -5.273 -6.113 -15.328 1 87.12 31 LEU B CA 1
ATOM 1412 C C . LEU B 1 31 ? -6.516 -6.359 -16.172 1 87.12 31 LEU B C 1
ATOM 1414 O O . LEU B 1 31 ? -6.457 -7.09 -17.172 1 87.12 31 LEU B O 1
ATOM 1418 N N . GLY B 1 32 ? -7.492 -5.691 -15.891 1 74.88 32 GLY B N 1
ATOM 1419 C CA . GLY B 1 32 ? -8.711 -5.781 -16.688 1 74.88 32 GLY B CA 1
ATOM 1420 C C . GLY B 1 32 ? -9.391 -7.133 -16.562 1 74.88 32 GLY B C 1
ATOM 1421 O O . GLY B 1 32 ? -9.312 -7.789 -15.531 1 74.88 32 GLY B O 1
ATOM 1422 N N . SER B 1 33 ? -10.102 -7.461 -17.688 1 68.88 33 SER B N 1
ATOM 1423 C CA . SER B 1 33 ? -10.953 -8.648 -17.734 1 68.88 33 SER B CA 1
ATOM 1424 C C . SER B 1 33 ? -10.297 -9.766 -18.547 1 68.88 33 SER B C 1
ATOM 1426 O O . SER B 1 33 ? -10.93 -10.781 -18.812 1 68.88 33 SER B O 1
ATOM 1428 N N . ALA B 1 34 ? -9.109 -9.602 -18.828 1 69.75 34 ALA B N 1
ATOM 1429 C CA . ALA B 1 34 ? -8.508 -10.562 -19.75 1 69.75 34 ALA B CA 1
ATOM 1430 C C . ALA B 1 34 ? -8.258 -11.898 -19.062 1 69.75 34 ALA B C 1
ATOM 1432 O O . ALA B 1 34 ? -7.531 -12.75 -19.594 1 69.75 34 ALA B O 1
ATOM 1433 N N . GLY B 1 35 ? -8.727 -12.07 -17.969 1 85.88 35 GLY B N 1
ATOM 1434 C CA . GLY B 1 35 ? -8.578 -13.352 -17.297 1 85.88 35 GLY B CA 1
ATOM 1435 C C . GLY B 1 35 ? -7.285 -13.469 -16.516 1 85.88 35 GLY B C 1
ATOM 1436 O O . GLY B 1 35 ? -6.992 -14.516 -15.938 1 85.88 35 GLY B O 1
ATOM 1437 N N . VAL B 1 36 ? -6.535 -12.414 -16.625 1 91.44 36 VAL B N 1
ATOM 1438 C CA . VAL B 1 36 ? -5.293 -12.422 -15.859 1 91.44 36 VAL B CA 1
ATOM 1439 C C . VAL B 1 36 ? -5.566 -11.984 -14.414 1 91.44 36 VAL B C 1
ATOM 1441 O O . VAL B 1 36 ? -6.34 -11.055 -14.18 1 91.44 36 VAL B O 1
ATOM 1444 N N . HIS B 1 37 ? -4.918 -12.75 -13.461 1 93.19 37 HIS B N 1
ATOM 1445 C CA . HIS B 1 37 ? -5.113 -12.383 -12.062 1 93.19 37 HIS B CA 1
ATOM 1446 C C . HIS B 1 37 ? -3.854 -12.641 -11.242 1 93.19 37 HIS B C 1
ATOM 1448 O O . HIS B 1 37 ? -2.992 -13.422 -11.656 1 93.19 37 HIS B O 1
ATOM 1454 N N . LEU B 1 38 ? -3.828 -11.977 -10.125 1 94.44 38 LEU B N 1
ATOM 1455 C CA . LEU B 1 38 ? -2.744 -12.203 -9.172 1 94.44 38 LEU B CA 1
ATOM 1456 C C . LEU B 1 38 ? -2.973 -13.484 -8.383 1 94.44 38 LEU B C 1
ATOM 1458 O O . LEU B 1 38 ? -4.086 -13.742 -7.922 1 94.44 38 LEU B O 1
ATOM 1462 N N . SER B 1 39 ? -1.932 -14.25 -8.281 1 91.62 39 SER B N 1
ATOM 1463 C CA . SER B 1 39 ? -2.012 -15.375 -7.348 1 91.62 39 SER B CA 1
ATOM 1464 C C . SER B 1 39 ? -2.146 -14.883 -5.91 1 91.62 39 SER B C 1
ATOM 1466 O O . SER B 1 39 ? -1.844 -13.727 -5.609 1 91.62 39 SER B O 1
ATOM 1468 N N . SER B 1 40 ? -2.627 -15.773 -5.023 1 86.5 40 SER B N 1
ATOM 1469 C CA . SER B 1 40 ? -2.756 -15.43 -3.611 1 86.5 40 SER B CA 1
ATOM 1470 C C . SER B 1 40 ? -1.413 -15.016 -3.02 1 86.5 40 SER B C 1
ATOM 1472 O O . SER B 1 40 ? -1.341 -14.062 -2.244 1 86.5 40 SER B O 1
ATOM 1474 N N . ASP B 1 41 ? -0.441 -15.633 -3.461 1 85.25 41 ASP B N 1
ATOM 1475 C CA . ASP B 1 41 ? 0.89 -15.344 -2.936 1 85.25 41 ASP B CA 1
ATOM 1476 C C . ASP B 1 41 ? 1.411 -14.008 -3.461 1 85.25 41 ASP B C 1
ATOM 1478 O O . ASP B 1 41 ? 2.113 -13.289 -2.75 1 85.25 41 ASP B O 1
ATOM 1482 N N . ALA B 1 42 ? 1.119 -13.734 -4.703 1 90.56 42 ALA B N 1
ATOM 1483 C CA . ALA B 1 42 ? 1.501 -12.453 -5.273 1 90.56 42 ALA B CA 1
ATOM 1484 C C . ALA B 1 42 ? 0.819 -11.297 -4.539 1 90.56 42 ALA B C 1
ATOM 1486 O O . ALA B 1 42 ? 1.45 -10.281 -4.242 1 90.56 42 ALA B O 1
ATOM 1487 N N . LYS B 1 43 ? -0.419 -11.492 -4.234 1 88.88 43 LYS B N 1
ATOM 1488 C CA . LYS B 1 43 ? -1.161 -10.5 -3.471 1 88.88 43 LYS B CA 1
ATOM 1489 C C . LYS B 1 43 ? -0.528 -10.273 -2.1 1 88.88 43 LYS B C 1
ATOM 1491 O O . LYS B 1 43 ? -0.402 -9.133 -1.648 1 88.88 43 LYS B O 1
ATOM 1496 N N . GLU B 1 44 ? -0.155 -11.32 -1.477 1 84.56 44 GLU B N 1
ATOM 1497 C CA . GLU B 1 44 ? 0.458 -11.242 -0.154 1 84.56 44 GLU B CA 1
ATOM 1498 C C . GLU B 1 44 ? 1.775 -10.477 -0.2 1 84.56 44 GLU B C 1
ATOM 1500 O O . GLU B 1 44 ? 2.088 -9.711 0.716 1 84.56 44 GLU B O 1
ATOM 1505 N N . LEU B 1 45 ? 2.471 -10.719 -1.232 1 84.5 45 LEU B N 1
ATOM 1506 C CA . LEU B 1 45 ? 3.736 -10.016 -1.404 1 84.5 45 LEU B CA 1
ATOM 1507 C C . LEU B 1 45 ? 3.512 -8.516 -1.504 1 84.5 45 LEU B C 1
ATOM 1509 O O . LEU B 1 45 ? 4.215 -7.73 -0.86 1 84.5 45 LEU B O 1
ATOM 1513 N N . LEU B 1 46 ? 2.564 -8.125 -2.279 1 88.94 46 LEU B N 1
ATOM 1514 C CA . LEU B 1 46 ? 2.26 -6.707 -2.461 1 88.94 46 LEU B CA 1
ATOM 1515 C C . LEU B 1 46 ? 1.75 -6.09 -1.163 1 88.94 46 LEU B C 1
ATOM 1517 O O . LEU B 1 46 ? 2.115 -4.961 -0.822 1 88.94 46 LEU B O 1
ATOM 1521 N N . VAL B 1 47 ? 0.896 -6.844 -0.458 1 84.31 47 VAL B N 1
ATOM 1522 C CA . VAL B 1 47 ? 0.386 -6.402 0.835 1 84.31 47 VAL B CA 1
ATOM 1523 C C . VAL B 1 47 ? 1.548 -6.184 1.803 1 84.31 47 VAL B C 1
ATOM 1525 O O . VAL B 1 47 ? 1.605 -5.164 2.492 1 84.31 47 VAL B O 1
ATOM 1528 N N . GLY B 1 48 ? 2.414 -7.098 1.806 1 80.88 48 GLY B N 1
ATOM 1529 C CA . GLY B 1 48 ? 3.576 -7.004 2.676 1 80.88 48 GLY B CA 1
ATOM 1530 C C . GLY B 1 48 ? 4.465 -5.82 2.357 1 80.88 48 GLY B C 1
ATOM 1531 O O . GLY B 1 48 ? 4.91 -5.109 3.264 1 80.88 48 GLY B O 1
ATOM 1532 N N . PHE B 1 49 ? 4.676 -5.605 1.119 1 82.25 49 PHE B N 1
ATOM 1533 C CA . PHE B 1 49 ? 5.504 -4.477 0.706 1 82.25 49 PHE B CA 1
ATOM 1534 C C . PHE B 1 49 ? 4.871 -3.156 1.132 1 82.25 49 PHE B C 1
ATOM 1536 O O . PHE B 1 49 ? 5.535 -2.312 1.739 1 82.25 49 PHE B O 1
ATOM 1543 N N . CYS B 1 50 ? 3.602 -3.021 0.763 1 87.44 50 CYS B N 1
ATOM 1544 C CA . CYS B 1 50 ? 2.916 -1.771 1.073 1 87.44 50 CYS B CA 1
ATOM 1545 C C . CYS B 1 50 ? 2.877 -1.53 2.576 1 87.44 50 CYS B C 1
ATOM 1547 O O . CYS B 1 50 ? 3.068 -0.403 3.035 1 87.44 50 CYS B O 1
ATOM 1549 N N . SER B 1 51 ? 2.654 -2.574 3.357 1 83.88 51 SER B N 1
ATOM 1550 C CA . SER B 1 51 ? 2.625 -2.43 4.809 1 83.88 51 SER B CA 1
ATOM 1551 C C . SER B 1 51 ? 3.992 -2.027 5.355 1 83.88 51 SER B C 1
ATOM 1553 O O . SER B 1 51 ? 4.094 -1.108 6.168 1 83.88 51 SER B O 1
ATOM 1555 N N . GLU B 1 52 ? 4.961 -2.656 4.898 1 81.81 52 GLU B N 1
ATOM 1556 C CA . GLU B 1 52 ? 6.32 -2.334 5.32 1 81.81 52 GLU B CA 1
ATOM 1557 C C . GLU B 1 52 ? 6.707 -0.92 4.898 1 81.81 52 GLU B C 1
ATOM 1559 O O . GLU B 1 52 ? 7.371 -0.202 5.648 1 81.81 52 GLU B O 1
ATOM 1564 N N . PHE B 1 53 ? 6.391 -0.673 3.715 1 85.62 53 PHE B N 1
ATOM 1565 C CA . PHE B 1 53 ? 6.684 0.656 3.191 1 85.62 53 PHE B CA 1
ATOM 1566 C C . PHE B 1 53 ? 6.039 1.733 4.055 1 85.62 53 PHE B C 1
ATOM 1568 O O . PHE B 1 53 ? 6.699 2.697 4.449 1 85.62 53 PHE B O 1
ATOM 1575 N N . VAL B 1 54 ? 4.766 1.632 4.312 1 90.06 54 VAL B N 1
ATOM 1576 C CA . VAL B 1 54 ? 4.039 2.611 5.113 1 90.06 54 VAL B CA 1
ATOM 1577 C C . VAL B 1 54 ? 4.668 2.711 6.5 1 90.06 54 VAL B C 1
ATOM 1579 O O . VAL B 1 54 ? 4.836 3.811 7.035 1 90.06 54 VAL B O 1
ATOM 1582 N N . GLN B 1 55 ? 5.02 1.586 7.055 1 86.25 55 GLN B N 1
ATOM 1583 C CA . GLN B 1 55 ? 5.629 1.585 8.375 1 86.25 55 GLN B CA 1
ATOM 1584 C C . GLN B 1 55 ? 6.984 2.285 8.359 1 86.25 55 GLN B C 1
ATOM 1586 O O . GLN B 1 55 ? 7.281 3.104 9.234 1 86.25 55 GLN B O 1
ATOM 1591 N N . LEU B 1 56 ? 7.746 1.968 7.418 1 86 56 LEU B N 1
ATOM 1592 C CA . LEU B 1 56 ? 9.086 2.533 7.293 1 86 56 LEU B CA 1
ATOM 1593 C C . LEU B 1 56 ? 9.023 4.043 7.102 1 86 56 LEU B C 1
ATOM 1595 O O . LEU B 1 56 ? 9.711 4.793 7.801 1 86 56 LEU B O 1
ATOM 1599 N N . ILE B 1 57 ? 8.242 4.426 6.176 1 91.31 57 ILE B N 1
ATOM 1600 C CA . ILE B 1 57 ? 8.125 5.848 5.875 1 91.31 57 ILE B CA 1
ATOM 1601 C C . ILE B 1 57 ? 7.555 6.586 7.082 1 91.31 57 ILE B C 1
ATOM 1603 O O . ILE B 1 57 ? 8.008 7.68 7.422 1 91.31 57 ILE B O 1
ATOM 1607 N N . SER B 1 58 ? 6.531 6.004 7.711 1 92.44 58 SER B N 1
ATOM 1608 C CA . SER B 1 58 ? 5.914 6.629 8.875 1 92.44 58 SER B CA 1
ATOM 1609 C C . SER B 1 58 ? 6.914 6.773 10.023 1 92.44 58 SER B C 1
ATOM 1611 O O . SER B 1 58 ? 6.957 7.812 10.688 1 92.44 58 SER B O 1
ATOM 1613 N N . SER B 1 59 ? 7.66 5.785 10.195 1 90.25 59 SER B N 1
ATOM 1614 C CA . SER B 1 59 ? 8.672 5.816 11.25 1 90.25 59 SER B CA 1
ATOM 1615 C C . SER B 1 59 ? 9.719 6.887 10.977 1 90.25 59 SER B C 1
ATOM 1617 O O . SER B 1 59 ? 10.086 7.645 11.875 1 90.25 59 SER B O 1
ATOM 1619 N N . HIS B 1 60 ? 10.195 6.977 9.766 1 93.94 60 HIS B N 1
ATOM 1620 C CA . HIS B 1 60 ? 11.188 7.98 9.383 1 93.94 60 HIS B CA 1
ATOM 1621 C C . HIS B 1 60 ? 10.602 9.383 9.461 1 93.94 60 HIS B C 1
ATOM 1623 O O . HIS B 1 60 ? 11.25 10.305 9.969 1 93.94 60 HIS B O 1
ATOM 1629 N N . ALA B 1 61 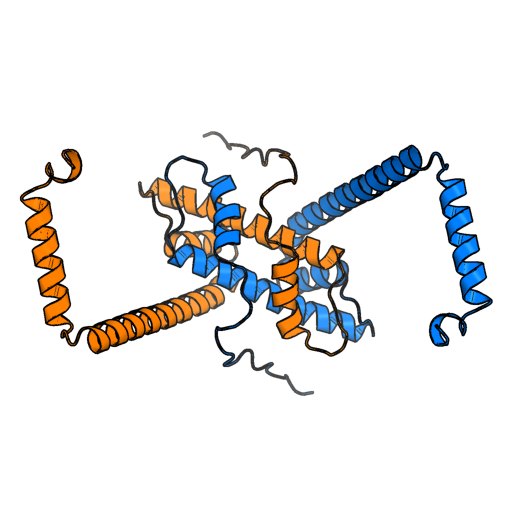? 9.359 9.531 9.016 1 95.75 61 ALA B N 1
ATOM 1630 C CA . ALA B 1 61 ? 8.656 10.812 9.086 1 95.75 61 ALA B CA 1
ATOM 1631 C C . ALA B 1 61 ? 8.453 11.25 10.531 1 95.75 61 ALA B C 1
ATOM 1633 O O . ALA B 1 61 ? 8.5 12.445 10.836 1 95.75 61 ALA B O 1
ATOM 1634 N N . ASN B 1 62 ? 8.289 10.312 11.375 1 93.5 62 ASN B N 1
ATOM 1635 C CA . ASN B 1 62 ? 8.133 10.602 12.797 1 93.5 62 ASN B CA 1
ATOM 1636 C C . ASN B 1 62 ? 9.406 11.195 13.391 1 93.5 62 ASN B C 1
ATOM 1638 O O . ASN B 1 62 ? 9.352 12.102 14.219 1 93.5 62 ASN B O 1
ATOM 1642 N N . GLN B 1 63 ? 10.453 10.648 12.984 1 95.19 63 GLN B N 1
ATOM 1643 C CA . GLN B 1 63 ? 11.734 11.18 13.438 1 95.19 63 GLN B CA 1
ATOM 1644 C C . GLN B 1 63 ? 11.922 12.625 12.984 1 95.19 63 GLN B C 1
ATOM 1646 O O . GLN B 1 63 ? 12.375 13.469 13.758 1 95.19 63 GLN B O 1
ATOM 1651 N N . LEU B 1 64 ? 11.602 12.883 11.781 1 95.94 64 LEU B N 1
ATOM 1652 C CA . LEU B 1 64 ? 11.688 14.242 11.258 1 95.94 64 LEU B CA 1
ATOM 1653 C C . LEU B 1 64 ? 10.75 15.18 12.008 1 95.94 64 LEU B C 1
ATOM 1655 O O . LEU B 1 64 ? 11.125 16.312 12.336 1 95.94 64 LEU B O 1
ATOM 1659 N N . CYS B 1 65 ? 9.562 14.688 12.227 1 93.5 65 CYS B N 1
ATOM 1660 C CA . CYS B 1 65 ? 8.555 15.453 12.938 1 93.5 65 CYS B CA 1
ATOM 1661 C C . CYS B 1 65 ? 9.016 15.781 14.352 1 93.5 65 CYS B C 1
ATOM 1663 O O . CYS B 1 65 ? 8.836 16.906 14.828 1 93.5 65 CYS B O 1
ATOM 1665 N N . GLU B 1 66 ? 9.633 14.844 15 1 93.19 66 GLU B N 1
ATOM 1666 C CA . GLU B 1 66 ? 10.148 15.023 16.359 1 93.19 66 GLU B CA 1
ATOM 1667 C C . GLU B 1 66 ? 11.289 16.031 16.391 1 93.19 66 GLU B C 1
ATOM 1669 O O . GLU B 1 66 ? 11.398 16.828 17.328 1 93.19 66 GLU B O 1
ATOM 1674 N N . LYS B 1 67 ? 12.086 15.945 15.438 1 95.62 67 LYS B N 1
ATOM 1675 C CA . LYS B 1 67 ? 13.18 16.891 15.336 1 95.62 67 LYS B CA 1
ATOM 1676 C C . LYS B 1 67 ? 12.664 18.328 15.281 1 95.62 67 LYS B C 1
ATOM 1678 O O . LYS B 1 67 ? 13.328 19.25 15.758 1 95.62 67 LYS B O 1
ATOM 1683 N N . GLU B 1 68 ? 11.492 18.531 14.75 1 95.94 68 GLU B N 1
ATOM 1684 C CA . GLU B 1 68 ? 10.875 19.859 14.625 1 95.94 68 GLU B CA 1
ATOM 1685 C C . GLU B 1 68 ? 9.945 20.141 15.805 1 95.94 68 GLU B C 1
ATOM 1687 O O . GLU B 1 68 ? 9.258 21.156 15.836 1 95.94 68 GLU B O 1
ATOM 1692 N N . SER B 1 69 ? 9.844 19.25 16.75 1 94.44 69 SER B N 1
ATOM 1693 C CA . SER B 1 69 ? 8.992 19.359 17.922 1 94.44 69 SER B CA 1
ATOM 1694 C C . SER B 1 69 ? 7.523 19.469 17.547 1 94.44 69 SER B C 1
ATOM 1696 O O . SER B 1 69 ? 6.785 20.266 18.125 1 94.44 69 SER B O 1
ATOM 1698 N N . LYS B 1 70 ? 7.176 18.75 16.531 1 94.12 70 LYS B N 1
ATOM 1699 C CA . LYS B 1 70 ? 5.785 18.656 16.094 1 94.12 70 LYS B CA 1
ATOM 1700 C C . LYS B 1 70 ? 5.191 17.281 16.438 1 94.12 70 LYS B C 1
ATOM 1702 O O . LYS B 1 70 ? 5.926 16.328 16.688 1 94.12 70 LYS B O 1
ATOM 1707 N N . ARG B 1 71 ? 3.844 17.344 16.484 1 93.38 71 ARG B N 1
ATOM 1708 C CA . ARG B 1 71 ? 3.164 16.078 16.797 1 93.38 71 ARG B CA 1
ATOM 1709 C C . ARG B 1 71 ? 2.287 15.641 15.633 1 93.38 71 ARG B C 1
ATOM 1711 O O . ARG B 1 71 ? 1.623 14.602 15.711 1 93.38 71 ARG B O 1
ATOM 1718 N N . VAL B 1 72 ? 2.254 16.484 14.586 1 95.12 72 VAL B N 1
ATOM 1719 C CA . VAL B 1 72 ? 1.499 16.141 13.383 1 95.12 72 VAL B CA 1
ATOM 1720 C C . VAL B 1 72 ? 2.457 15.938 12.211 1 95.12 72 VAL B C 1
ATOM 1722 O O . VAL B 1 72 ? 3.225 16.828 11.859 1 95.12 72 VAL B O 1
ATOM 1725 N N . ILE B 1 73 ? 2.387 14.711 11.68 1 95.75 73 ILE B N 1
ATOM 1726 C CA . ILE B 1 73 ? 3.201 14.398 10.508 1 95.75 73 ILE B CA 1
ATOM 1727 C C . ILE B 1 73 ? 2.541 14.953 9.25 1 95.75 73 ILE B C 1
ATOM 1729 O O . ILE B 1 73 ? 1.409 14.586 8.922 1 95.75 73 ILE B O 1
ATOM 1733 N N . SER B 1 74 ? 3.252 15.789 8.516 1 93.06 74 SER B N 1
ATOM 1734 C CA . SER B 1 74 ? 2.76 16.453 7.32 1 93.06 74 SER B CA 1
ATOM 1735 C C . SER B 1 74 ? 3.242 15.758 6.055 1 93.06 74 SER B C 1
ATOM 1737 O O . SER B 1 74 ? 4.117 14.891 6.113 1 93.06 74 SER B O 1
ATOM 1739 N N . PRO B 1 75 ? 2.625 16.109 4.895 1 91.19 75 PRO B N 1
ATOM 1740 C CA . PRO B 1 75 ? 3.105 15.578 3.617 1 91.19 75 PRO B CA 1
ATOM 1741 C C . PRO B 1 75 ? 4.578 15.891 3.365 1 91.19 75 PRO B C 1
ATOM 1743 O O . PRO B 1 75 ? 5.281 15.094 2.738 1 91.19 75 PRO B O 1
ATOM 1746 N N . GLU B 1 76 ? 4.961 17.016 3.943 1 90.44 76 GLU B N 1
ATOM 1747 C CA . GLU B 1 76 ? 6.363 17.375 3.7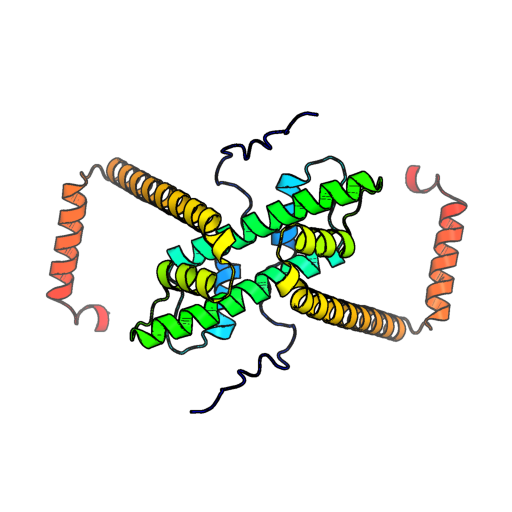5 1 90.44 76 GLU B CA 1
ATOM 1748 C C . GLU B 1 76 ? 7.289 16.391 4.453 1 90.44 76 GLU B C 1
ATOM 1750 O O . GLU B 1 76 ? 8.352 16.047 3.932 1 90.44 76 GLU B O 1
ATOM 1755 N N . HIS B 1 77 ? 6.957 15.961 5.641 1 95.31 77 HIS B N 1
ATOM 1756 C CA . HIS B 1 77 ? 7.73 14.945 6.348 1 95.31 77 HIS B CA 1
ATOM 1757 C C . HIS B 1 77 ? 7.793 13.648 5.551 1 95.31 77 HIS B C 1
ATOM 1759 O O . HIS B 1 77 ? 8.836 12.984 5.516 1 95.31 77 HIS B O 1
ATOM 1765 N N . ILE B 1 78 ? 6.672 13.312 4.926 1 93.19 78 ILE B N 1
ATOM 1766 C CA . ILE B 1 78 ? 6.594 12.094 4.121 1 93.19 78 ILE B CA 1
ATOM 1767 C C . ILE B 1 78 ? 7.504 12.227 2.898 1 93.19 78 ILE B C 1
ATOM 1769 O O . ILE B 1 78 ? 8.289 11.328 2.604 1 93.19 78 ILE B O 1
ATOM 1773 N N . LEU B 1 79 ? 7.434 13.367 2.207 1 89.56 79 LEU B N 1
ATOM 1774 C CA . LEU B 1 79 ? 8.219 13.594 1 1 89.56 79 LEU B CA 1
ATOM 1775 C C . LEU B 1 79 ? 9.711 13.602 1.315 1 89.56 79 LEU B C 1
ATOM 1777 O O . LEU B 1 79 ? 10.508 13.016 0.578 1 89.56 79 LEU B O 1
ATOM 1781 N N . GLN B 1 80 ? 10.023 14.25 2.355 1 91.69 80 GLN B N 1
ATOM 1782 C CA . GLN B 1 80 ? 11.414 14.266 2.775 1 91.69 80 GLN B CA 1
ATOM 1783 C C . GLN B 1 80 ? 11.906 12.867 3.129 1 91.69 80 GLN B C 1
ATOM 1785 O O . GLN B 1 80 ? 13.047 12.508 2.836 1 91.69 80 GLN B O 1
ATOM 1790 N N . SER B 1 81 ? 11.109 12.109 3.826 1 92.94 81 SER B N 1
ATOM 1791 C CA . SER B 1 81 ? 11.445 10.727 4.172 1 92.94 81 SER B CA 1
ATOM 1792 C C . SER B 1 81 ? 11.695 9.891 2.922 1 92.94 81 SER B C 1
ATOM 1794 O O . SER B 1 81 ? 12.664 9.125 2.865 1 92.94 81 SER B O 1
ATOM 1796 N N . LEU B 1 82 ? 10.82 10.07 1.918 1 88.75 82 LEU B N 1
ATOM 1797 C CA . LEU B 1 82 ? 10.969 9.352 0.66 1 88.75 82 LEU B CA 1
ATOM 1798 C C . LEU B 1 82 ? 12.312 9.664 0.009 1 88.75 82 LEU B C 1
ATOM 1800 O O . LEU B 1 82 ? 13 8.758 -0.46 1 88.75 82 LEU B O 1
ATOM 1804 N N . GLU B 1 83 ? 12.609 10.859 0.014 1 86.5 83 GLU B N 1
ATOM 1805 C CA . GLU B 1 83 ? 13.875 11.289 -0.577 1 86.5 83 GLU B CA 1
ATOM 1806 C C . GLU B 1 83 ? 15.062 10.703 0.182 1 86.5 83 GLU B C 1
ATOM 1808 O O . GLU B 1 83 ? 15.992 10.172 -0.427 1 86.5 83 GLU B O 1
ATOM 1813 N N . GLU B 1 84 ? 15 10.789 1.399 1 89.5 84 GLU B N 1
ATOM 1814 C CA . GLU B 1 84 ? 16.141 10.375 2.221 1 89.5 84 GLU B CA 1
ATOM 1815 C C . GLU B 1 84 ? 16.281 8.859 2.232 1 89.5 84 GLU B C 1
ATOM 1817 O O . GLU B 1 84 ? 17.391 8.344 2.391 1 89.5 84 GLU B O 1
ATOM 1822 N N . LEU B 1 85 ? 15.234 8.156 2.125 1 85.5 85 LEU B N 1
ATOM 1823 C CA . LEU B 1 85 ? 15.273 6.695 2.148 1 85.5 85 LEU B CA 1
ATOM 1824 C C . LEU B 1 85 ? 15.578 6.137 0.763 1 85.5 85 LEU B C 1
ATOM 1826 O O . LEU B 1 85 ? 15.656 4.918 0.583 1 85.5 85 LEU B O 1
ATOM 1830 N N . GLY B 1 86 ? 15.688 7.016 -0.232 1 79.44 86 GLY B N 1
ATOM 1831 C CA . GLY B 1 86 ? 16.125 6.559 -1.539 1 79.44 86 GLY B CA 1
ATOM 1832 C C . GLY B 1 86 ? 15 6.406 -2.537 1 79.44 86 GLY B C 1
ATOM 1833 O O . GLY B 1 86 ? 15.172 5.781 -3.586 1 79.44 86 GLY B O 1
ATOM 1834 N N . PHE B 1 87 ? 13.789 6.859 -2.191 1 76 87 PHE B N 1
ATOM 1835 C CA . PHE B 1 87 ? 12.664 6.82 -3.125 1 76 87 PHE B CA 1
ATOM 1836 C C . PHE B 1 87 ? 12.586 8.109 -3.93 1 76 87 PHE B C 1
ATOM 183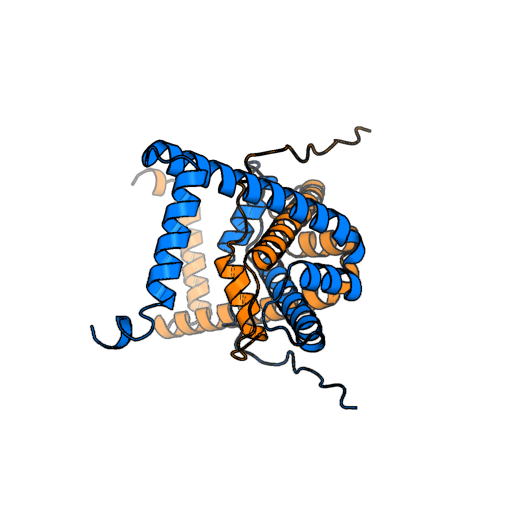8 O O . PHE B 1 87 ? 11.516 8.484 -4.418 1 76 87 PHE B O 1
ATOM 1845 N N . GLY B 1 88 ? 13.688 8.75 -4.066 1 71.88 88 GLY B N 1
ATOM 1846 C CA . GLY B 1 88 ? 13.742 10.055 -4.711 1 71.88 88 GLY B CA 1
ATOM 1847 C C . GLY B 1 88 ? 13.195 10.039 -6.125 1 71.88 88 GLY B C 1
ATOM 1848 O O . GLY B 1 88 ? 12.508 10.984 -6.539 1 71.88 88 GLY B O 1
ATOM 1849 N N . ASP B 1 89 ? 13.492 9.016 -6.812 1 69.25 89 ASP B N 1
ATOM 1850 C CA . ASP B 1 89 ? 13.039 8.953 -8.203 1 69.25 89 ASP B CA 1
ATOM 1851 C C . ASP B 1 89 ? 11.523 8.828 -8.281 1 69.25 89 ASP B C 1
ATOM 1853 O O . ASP B 1 89 ? 10.914 9.172 -9.289 1 69.25 89 ASP B O 1
ATOM 1857 N N . TYR B 1 90 ? 10.961 8.375 -7.297 1 65.12 90 TYR B N 1
ATOM 1858 C CA . TYR B 1 90 ? 9.516 8.234 -7.242 1 65.12 90 TYR B CA 1
ATOM 1859 C C . TYR B 1 90 ? 8.867 9.469 -6.641 1 65.12 90 TYR B C 1
ATOM 1861 O O . TYR B 1 90 ? 7.656 9.672 -6.766 1 65.12 90 TYR B O 1
ATOM 1869 N N . CYS B 1 91 ? 9.734 10.273 -6.141 1 66.81 91 CYS B N 1
ATOM 1870 C CA . CYS B 1 91 ? 9.242 11.453 -5.453 1 66.81 91 CYS B CA 1
ATOM 1871 C C . CYS B 1 91 ? 8.492 12.375 -6.41 1 66.81 91 CYS B C 1
ATOM 1873 O O . CYS B 1 91 ? 7.461 12.945 -6.055 1 66.81 91 CYS B O 1
ATOM 1875 N N . GLN B 1 92 ? 9.016 12.414 -7.578 1 68.56 92 GLN B N 1
ATOM 1876 C CA . GLN B 1 92 ? 8.344 13.305 -8.523 1 68.56 92 GLN B CA 1
ATOM 1877 C C . GLN B 1 92 ? 6.918 12.836 -8.797 1 68.56 92 GLN B C 1
ATOM 1879 O O . GLN B 1 92 ? 5.988 13.648 -8.852 1 68.56 92 GLN B O 1
ATOM 1884 N N . GLU B 1 93 ? 6.809 11.586 -8.977 1 65.5 93 GLU B N 1
ATOM 1885 C CA . GLU B 1 93 ? 5.48 11.031 -9.227 1 65.5 93 GLU B CA 1
ATOM 1886 C C . GLU B 1 93 ? 4.578 11.195 -8.008 1 65.5 93 GLU B C 1
ATOM 1888 O O . GLU B 1 93 ? 3.4 11.531 -8.141 1 65.5 93 GLU B O 1
ATOM 1893 N N . VAL B 1 94 ? 5.223 10.977 -6.949 1 70.38 94 VAL B N 1
ATOM 1894 C CA . VAL B 1 94 ? 4.469 11.086 -5.707 1 70.38 94 VAL B CA 1
ATOM 1895 C C . VAL B 1 94 ? 4.055 12.531 -5.473 1 70.38 94 VAL B C 1
ATOM 1897 O O . VAL B 1 94 ? 2.932 12.805 -5.043 1 70.38 94 VAL B O 1
ATOM 1900 N N . LYS B 1 95 ? 4.957 13.406 -5.828 1 74 95 LYS B N 1
ATOM 1901 C CA . LYS B 1 95 ? 4.641 14.828 -5.711 1 74 95 LYS B CA 1
ATOM 1902 C C . LYS B 1 95 ? 3.482 15.211 -6.629 1 74 95 LYS B C 1
ATOM 1904 O O . LYS B 1 95 ? 2.621 16 -6.254 1 74 95 LYS B O 1
ATOM 1909 N N . GLN B 1 96 ? 3.559 14.656 -7.781 1 74.75 96 GLN B N 1
ATOM 1910 C CA . GLN B 1 96 ? 2.477 14.93 -8.727 1 74.75 96 GLN B CA 1
ATOM 1911 C C . GLN B 1 96 ? 1.141 14.422 -8.18 1 74.75 96 GLN B C 1
ATOM 1913 O O . GLN B 1 96 ? 0.128 15.125 -8.273 1 74.75 96 GLN B O 1
ATOM 1918 N N . VAL B 1 97 ? 1.204 13.312 -7.629 1 66.88 97 VAL B N 1
ATOM 1919 C CA . VAL B 1 97 ? -0.002 12.758 -7.027 1 66.88 97 VAL B CA 1
ATOM 1920 C C . VAL B 1 97 ? -0.464 13.641 -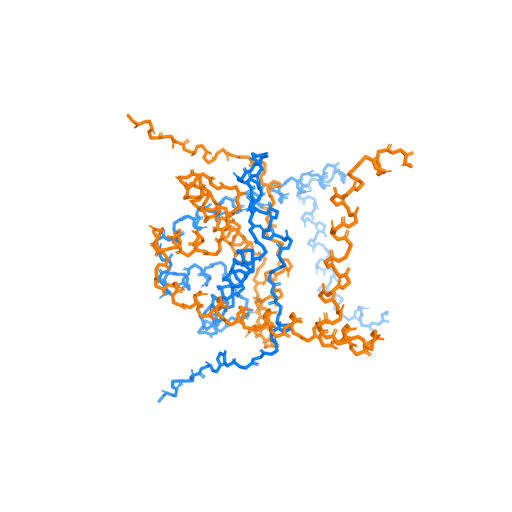5.871 1 66.88 97 VAL B C 1
ATOM 1922 O O . VAL B 1 97 ? -1.658 13.914 -5.73 1 66.88 97 VAL B O 1
ATOM 1925 N N . TYR B 1 98 ? 0.541 14.094 -5.188 1 72.31 98 TYR B N 1
ATOM 1926 C CA . TYR B 1 98 ? 0.233 14.953 -4.055 1 72.31 98 TYR B CA 1
ATOM 1927 C C . TYR B 1 98 ? -0.397 16.266 -4.516 1 72.31 98 TYR B C 1
ATOM 1929 O O . TYR B 1 98 ? -1.378 16.734 -3.934 1 72.31 98 TYR B O 1
ATOM 1937 N N . GLU B 1 99 ? 0.154 16.766 -5.512 1 75.44 99 GLU B N 1
ATOM 1938 C CA . GLU B 1 99 ? -0.375 18.016 -6.051 1 75.44 99 GLU B CA 1
ATOM 1939 C C . GLU B 1 99 ? -1.786 17.828 -6.598 1 75.44 99 GLU B C 1
ATOM 1941 O O . GLU B 1 99 ? -2.648 18.703 -6.422 1 75.44 99 GLU B O 1
ATOM 1946 N N . GLU B 1 100 ? -1.974 16.797 -7.258 1 72.19 100 GLU B N 1
ATOM 1947 C CA . GLU B 1 100 ? -3.305 16.484 -7.77 1 72.19 100 GLU B CA 1
ATOM 1948 C C . GLU B 1 100 ? -4.301 16.281 -6.633 1 72.19 100 GLU B C 1
ATOM 1950 O O . GLU B 1 100 ? -5.438 16.75 -6.707 1 72.19 100 GLU B O 1
ATOM 1955 N N . PHE B 1 101 ? -3.838 15.602 -5.676 1 61.78 101 PHE B N 1
ATOM 1956 C CA . PHE B 1 101 ? -4.672 15.414 -4.496 1 61.78 101 PHE B CA 1
ATOM 1957 C C . PHE B 1 101 ? -5.043 16.75 -3.875 1 61.78 101 PHE B C 1
ATOM 1959 O O . PHE B 1 101 ? -6.203 16.984 -3.529 1 61.78 101 PHE B O 1
ATOM 1966 N N . LEU B 1 102 ? -4.062 17.625 -3.701 1 71.88 102 LEU B N 1
ATOM 1967 C CA . LEU B 1 102 ? -4.316 18.953 -3.133 1 71.88 102 LEU B CA 1
ATOM 1968 C C . LEU B 1 102 ? -5.359 19.703 -3.955 1 71.88 102 LEU B C 1
ATOM 1970 O O . LEU B 1 102 ? -6.223 20.375 -3.398 1 71.88 102 LEU B O 1
ATOM 1974 N N . GLU B 1 103 ? -5.195 19.484 -5.207 1 75 103 GLU B N 1
ATOM 1975 C CA . GLU B 1 103 ? -6.137 20.156 -6.09 1 75 103 GLU B CA 1
ATOM 1976 C C . GLU B 1 103 ? -7.543 19.578 -5.949 1 75 103 GLU B C 1
ATOM 1978 O O . GLU B 1 103 ? -8.531 20.312 -5.926 1 75 103 GLU B O 1
ATOM 1983 N N . ILE B 1 104 ? -7.609 18.297 -5.891 1 64.44 104 ILE B N 1
ATOM 1984 C CA . ILE B 1 104 ? -8.891 17.609 -5.734 1 64.44 104 ILE B CA 1
ATOM 1985 C C . ILE B 1 104 ? -9.523 18 -4.402 1 64.44 104 ILE B C 1
ATOM 1987 O O . ILE B 1 104 ? -10.719 18.297 -4.34 1 64.44 104 ILE B O 1
ATOM 1991 N N . GLU B 1 105 ? -8.711 18 -3.385 1 64.38 105 GLU B N 1
ATOM 1992 C CA . GLU B 1 105 ? -9.203 18.375 -2.066 1 64.38 105 GLU B CA 1
ATOM 1993 C C . GLU B 1 105 ? -9.688 19.812 -2.055 1 64.38 105 GLU B C 1
ATOM 1995 O O . GLU B 1 105 ? -10.711 20.125 -1.439 1 64.38 105 GLU B O 1
ATOM 2000 N N . LYS B 1 106 ? -8.922 20.625 -2.623 1 70.88 106 LYS B N 1
ATOM 2001 C CA . LYS B 1 106 ? -9.336 22.031 -2.758 1 70.88 106 LYS B CA 1
ATOM 2002 C C . LYS B 1 106 ? -10.672 22.141 -3.48 1 70.88 106 LYS B C 1
ATOM 2004 O O . LYS B 1 106 ? -11.547 22.906 -3.068 1 70.88 106 LYS B O 1
ATOM 2009 N N . ARG B 1 107 ? -10.805 21.406 -4.527 1 70.62 107 ARG B N 1
ATOM 2010 C CA . ARG B 1 107 ? -12.047 21.422 -5.293 1 70.62 107 ARG B CA 1
ATOM 2011 C C . ARG B 1 107 ? -13.203 20.859 -4.469 1 70.62 107 ARG B C 1
ATOM 2013 O O . ARG B 1 107 ? -14.305 21.422 -4.48 1 70.62 107 ARG B O 1
ATOM 2020 N N . ARG B 1 108 ? -12.891 19.797 -3.779 1 64.69 108 ARG B N 1
ATOM 2021 C CA . ARG B 1 108 ? -13.906 19.188 -2.922 1 64.69 108 ARG B CA 1
ATOM 2022 C C . ARG B 1 108 ? -14.352 20.156 -1.827 1 64.69 108 ARG B C 1
ATOM 2024 O O . ARG B 1 108 ? -15.547 20.266 -1.543 1 64.69 108 ARG B O 1
ATOM 2031 N N . SER B 1 109 ? -13.367 20.688 -1.197 1 72.62 109 SER B N 1
ATOM 2032 C CA . SER B 1 109 ? -13.656 21.656 -0.148 1 72.62 109 SER B CA 1
ATOM 2033 C C . SER B 1 109 ? -14.469 22.828 -0.689 1 72.62 109 SER B C 1
ATOM 2035 O O . SER B 1 109 ? -15.406 23.297 -0.037 1 72.62 109 SER B O 1
ATOM 2037 N N . LYS B 1 110 ? -14.141 23.328 -1.847 1 76.5 110 LYS B N 1
ATOM 2038 C CA . LYS B 1 110 ? -14.875 24.406 -2.488 1 76.5 110 LYS B CA 1
ATOM 2039 C C . LYS B 1 110 ? -16.297 23.984 -2.83 1 76.5 110 LYS B C 1
ATOM 2041 O O . LYS B 1 110 ? -17.25 24.734 -2.611 1 76.5 110 LYS B O 1
ATOM 2046 N N . THR B 1 111 ? -16.391 22.797 -3.404 1 71.88 111 THR B N 1
ATOM 2047 C CA . THR B 1 111 ? -17.688 22.266 -3.771 1 71.88 111 THR B CA 1
ATOM 2048 C C . THR B 1 111 ? -18.562 22.062 -2.535 1 71.88 111 THR B C 1
ATOM 2050 O O . THR B 1 111 ? -19.75 22.375 -2.551 1 71.88 111 THR B O 1
ATOM 2053 N N . SER B 1 112 ? -17.938 21.516 -1.515 1 67.88 112 SER B N 1
ATOM 2054 C CA . SER B 1 112 ? -18.641 21.344 -0.252 1 67.88 112 SER B CA 1
ATOM 2055 C C . SER B 1 112 ? -19.094 22.688 0.312 1 67.88 112 SER B C 1
ATOM 2057 O O . SER B 1 112 ? -20.219 22.812 0.79 1 67.88 112 SER B O 1
ATOM 2059 N N . TRP B 1 113 ? -18.219 23.594 0.249 1 69.88 113 TRP B N 1
ATOM 2060 C CA . TRP B 1 113 ? -18.516 24.938 0.727 1 69.88 113 TRP B CA 1
ATOM 2061 C C . TRP B 1 113 ? -19.625 25.594 -0.106 1 69.88 113 TRP B C 1
ATOM 2063 O O . TRP B 1 113 ? -20.547 26.188 0.439 1 69.88 113 TRP B O 1
ATOM 2073 N N . THR B 1 114 ? -19.531 25.484 -1.413 1 74.62 114 THR B N 1
ATOM 2074 C CA . THR B 1 114 ? -20.531 26.016 -2.32 1 74.62 114 THR B CA 1
ATOM 2075 C C . THR B 1 114 ? -21.891 25.359 -2.064 1 74.62 114 THR B C 1
ATOM 2077 O O . THR B 1 114 ? -22.922 26.031 -2.066 1 74.62 114 THR B O 1
ATOM 2080 N N . ARG B 1 115 ? -21.859 24.094 -1.829 1 71.31 115 ARG B N 1
ATOM 2081 C CA . ARG B 1 115 ? -23.078 23.344 -1.545 1 71.31 115 ARG B CA 1
ATOM 2082 C C . ARG B 1 115 ? -23.703 23.797 -0.227 1 71.31 115 ARG B C 1
ATOM 2084 O O . ARG B 1 115 ? -24.922 23.969 -0.133 1 71.31 115 ARG B O 1
ATOM 2091 N N . MET B 1 116 ? -22.875 24 0.737 1 74.06 116 MET B N 1
ATOM 2092 C CA . MET B 1 116 ? -23.312 24.484 2.047 1 74.06 116 MET B CA 1
ATOM 2093 C C . MET B 1 116 ? -23.922 25.875 1.943 1 74.06 116 MET B C 1
ATOM 2095 O O . MET B 1 116 ? -24.969 26.141 2.539 1 74.06 116 MET B O 1
ATOM 2099 N N . THR B 1 117 ? -23.281 26.641 1.172 1 76.25 117 THR B N 1
ATOM 2100 C CA . THR B 1 117 ? -23.75 28.016 0.978 1 76.25 117 THR B CA 1
ATOM 2101 C C . THR B 1 117 ? -25.094 28.031 0.242 1 76.25 117 THR B C 1
ATOM 2103 O O . THR B 1 117 ? -25.984 28.812 0.586 1 76.25 117 THR B O 1
ATOM 2106 N N . GLU B 1 118 ? -25.219 27.203 -0.711 1 77.94 118 GLU B N 1
ATOM 2107 C CA . GLU B 1 118 ? -26.453 27.109 -1.488 1 77.94 118 GLU B CA 1
ATOM 2108 C C . GLU B 1 118 ? -27.594 26.562 -0.644 1 77.94 118 GLU B C 1
ATOM 2110 O O . GLU B 1 118 ? -28.75 26.953 -0.814 1 77.94 118 GLU B O 1
ATOM 2115 N N . ARG B 1 119 ? -27.234 25.781 0.146 1 75 119 ARG B N 1
ATOM 2116 C CA . ARG B 1 119 ? -28.25 25.156 0.995 1 75 119 ARG B CA 1
ATOM 2117 C C . ARG B 1 119 ? -28.75 26.125 2.061 1 75 119 ARG B C 1
ATOM 2119 O O . ARG B 1 119 ? -29.938 26.156 2.373 1 75 119 ARG B O 1
ATOM 2126 N N . THR B 1 120 ? -27.844 26.844 2.686 1 74.06 120 THR B N 1
ATOM 2127 C CA . THR B 1 120 ? -28.156 27.75 3.791 1 74.06 120 THR B CA 1
ATOM 2128 C C . THR B 1 120 ? -28.578 29.109 3.27 1 74.06 120 THR B C 1
ATOM 2130 O O . THR B 1 120 ? -29.188 29.906 3.998 1 74.06 120 THR B O 1
ATOM 2133 N N . GLY B 1 121 ? -28.375 29.234 2.037 1 77.5 121 GLY B N 1
ATOM 2134 C CA . GLY B 1 121 ? -28.641 30.562 1.495 1 77.5 121 GLY B CA 1
ATOM 2135 C C . GLY B 1 121 ? -27.672 31.625 2.01 1 77.5 121 GLY B C 1
ATOM 2136 O O . GLY B 1 121 ? -27.938 32.812 1.886 1 77.5 121 GLY B O 1
ATOM 2137 N N . LEU B 1 122 ? -26.781 31.266 2.816 1 71.31 122 LEU B N 1
ATOM 2138 C CA . LEU B 1 122 ? -25.844 32.219 3.381 1 71.31 122 LEU B CA 1
ATOM 2139 C C . LEU B 1 122 ? -24.609 32.344 2.49 1 71.31 122 LEU B C 1
ATOM 2141 O O . LEU B 1 122 ? -24.188 31.391 1.849 1 71.31 122 LEU B O 1
ATOM 2145 N N . THR B 1 123 ? -24.281 33.625 2.334 1 72.75 123 THR B N 1
ATOM 2146 C CA . THR B 1 123 ? -23.047 33.906 1.601 1 72.75 123 THR B CA 1
ATOM 2147 C C . THR B 1 123 ? -21.844 33.406 2.389 1 72.75 123 THR B C 1
ATOM 2149 O O . THR B 1 123 ? -21.938 33.156 3.59 1 72.75 123 THR B O 1
ATOM 2152 N N . GLU B 1 124 ? -20.812 33.188 1.71 1 71.44 124 GLU B N 1
ATOM 2153 C CA . GLU B 1 124 ? -19.562 32.812 2.35 1 71.44 124 GLU B CA 1
ATOM 2154 C C . GLU B 1 124 ? -19.25 33.75 3.531 1 71.44 124 GLU B C 1
ATOM 2156 O O . GLU B 1 124 ? -18.828 33.281 4.59 1 71.44 124 GLU B O 1
ATOM 2161 N N . GLU B 1 125 ? -19.391 34.938 3.236 1 73.69 125 GLU B N 1
ATOM 2162 C CA . GLU B 1 125 ? -19.109 35.969 4.246 1 73.69 125 GLU B CA 1
ATOM 2163 C C . GLU B 1 125 ? -20 35.812 5.469 1 73.69 125 GLU B C 1
ATOM 2165 O O . GLU B 1 125 ? -19.547 35.969 6.602 1 73.69 125 GLU B O 1
ATOM 2170 N N . GLU B 1 126 ? -21.172 35.469 5.188 1 76.62 126 GLU B N 1
ATOM 2171 C CA . GLU B 1 126 ? -22.125 35.312 6.289 1 76.62 126 GLU B CA 1
ATOM 2172 C C . GLU B 1 126 ? -21.781 34.062 7.125 1 76.62 126 GLU B C 1
ATOM 2174 O O . GLU B 1 126 ? -21.891 34.125 8.352 1 76.62 126 GLU B O 1
ATOM 2179 N N . LEU B 1 127 ? -21.344 33.125 6.438 1 71.94 127 LEU B N 1
ATOM 2180 C CA . LEU B 1 127 ? -20.969 31.875 7.117 1 71.94 127 LEU B CA 1
ATOM 2181 C C . LEU B 1 127 ? -19.75 32.094 8.008 1 71.94 127 LEU B C 1
ATOM 2183 O O . LEU B 1 127 ? -19.703 31.609 9.133 1 71.94 127 LEU B O 1
ATOM 2187 N N . ILE B 1 128 ? -18.828 32.781 7.457 1 75.06 128 ILE B N 1
ATOM 2188 C CA . ILE B 1 128 ? -17.641 33.125 8.234 1 75.06 128 ILE B CA 1
ATOM 2189 C C . ILE B 1 128 ? -18.062 33.969 9.453 1 75.06 128 ILE B C 1
ATOM 2191 O O . ILE B 1 128 ? -17.578 33.719 10.562 1 75.06 128 ILE B O 1
ATOM 2195 N N . ARG B 1 129 ? -18.969 34.906 9.305 1 76.88 129 ARG B N 1
ATOM 2196 C CA . ARG B 1 129 ? -19.469 35.75 10.391 1 76.88 129 ARG B CA 1
ATOM 2197 C C . ARG B 1 129 ? -20.156 34.938 11.469 1 76.88 129 ARG B C 1
ATOM 2199 O O . ARG B 1 129 ? -19.969 35.156 12.664 1 76.88 129 ARG B O 1
ATOM 2206 N N . GLN B 1 130 ? -20.891 34 11.086 1 72.12 130 GLN B N 1
ATOM 2207 C CA . GLN B 1 130 ? -21.578 33.125 12.047 1 72.12 130 GLN B CA 1
ATOM 2208 C C . GLN B 1 130 ? -20.578 32.281 12.836 1 72.12 130 GLN B C 1
ATOM 2210 O O . GLN B 1 130 ? -20.734 32.094 14.039 1 72.12 130 GLN B O 1
ATOM 2215 N N . GLN B 1 131 ? -19.656 31.828 12.055 1 74.19 131 GLN B N 1
ATOM 2216 C CA . GLN B 1 131 ? -18.594 31.062 12.703 1 74.19 131 GLN B CA 1
ATOM 2217 C C . GLN B 1 131 ? -17.844 31.906 13.727 1 74.19 131 GLN B C 1
ATOM 2219 O O . GLN B 1 131 ? -17.578 31.469 14.844 1 74.19 131 GLN B O 1
ATOM 2224 N N . GLU B 1 132 ? -17.469 33.094 13.414 1 75.12 132 GLU B N 1
ATOM 2225 C CA . GLU B 1 132 ? -16.797 34.031 14.305 1 75.12 132 GLU B CA 1
ATOM 2226 C C . GLU B 1 132 ? -17.656 34.375 15.523 1 75.12 132 GLU B C 1
ATOM 2228 O O . GLU B 1 132 ? -17.141 34.469 16.641 1 75.12 132 GLU B O 1
ATOM 2233 N N . GLU B 1 133 ? -18.859 34.5 15.344 1 76.69 133 GLU B N 1
ATOM 2234 C CA . GLU B 1 133 ? -19.781 34.781 16.438 1 76.69 133 GLU B CA 1
ATOM 2235 C C . GLU B 1 133 ? -19.844 33.594 17.422 1 76.69 133 GLU B C 1
ATOM 2237 O O . GLU B 1 133 ? -19.891 33.812 18.625 1 76.69 133 GLU B O 1
ATOM 2242 N N . LEU B 1 134 ? -19.812 32.438 16.859 1 71.81 134 LEU B N 1
ATOM 2243 C CA . LEU B 1 134 ? -19.828 31.266 17.703 1 71.81 134 LEU B CA 1
ATOM 2244 C C . LEU B 1 134 ? -18.547 31.141 18.5 1 71.81 134 LEU B C 1
ATOM 2246 O O . LEU B 1 134 ? -18.578 30.781 19.688 1 71.81 134 LEU B O 1
ATOM 2250 N N . PHE B 1 135 ? -17.484 31.422 17.922 1 76.19 135 PHE B N 1
ATOM 2251 C CA . PHE B 1 135 ? -16.203 31.438 18.609 1 76.19 135 PHE B CA 1
ATOM 2252 C C . PHE B 1 135 ? -16.188 32.5 19.703 1 76.19 135 PHE B C 1
ATOM 2254 O O . PHE B 1 135 ? -15.672 32.25 20.797 1 76.19 135 PHE B O 1
ATOM 2261 N N . ALA B 1 136 ? -16.656 33.625 19.328 1 71.5 136 ALA B N 1
ATOM 2262 C CA . ALA B 1 136 ? -16.75 34.719 20.281 1 71.5 136 ALA B CA 1
ATOM 2263 C C . ALA B 1 136 ? -17.641 34.344 21.469 1 71.5 136 ALA B C 1
ATOM 2265 O O . ALA B 1 136 ? -17.312 34.625 22.625 1 71.5 136 ALA B O 1
ATOM 2266 N N . LYS B 1 137 ? -18.625 33.719 21.156 1 68.25 137 LYS B N 1
ATOM 2267 C CA . LYS B 1 137 ? -19.516 33.281 22.234 1 68.25 137 LYS B CA 1
ATOM 2268 C C . LYS B 1 137 ? -18.859 32.188 23.094 1 68.25 137 LYS B C 1
ATOM 2270 O O . LYS B 1 137 ? -19.031 32.188 24.312 1 68.25 137 LYS B O 1
ATOM 2275 N N . ALA B 1 138 ? -18.141 31.359 22.422 1 70.88 138 ALA B N 1
ATOM 2276 C CA . ALA B 1 138 ? -17.469 30.281 23.125 1 70.88 138 ALA B CA 1
ATOM 2277 C C . ALA B 1 138 ? -16.328 30.812 24 1 70.88 138 ALA B C 1
ATOM 2279 O O . ALA B 1 138 ? -16.078 30.312 25.094 1 70.88 138 ALA B O 1
ATOM 2280 N N . ARG B 1 139 ? -15.57 31.688 23.469 1 65.69 139 ARG B N 1
ATOM 2281 C CA . ARG B 1 139 ? -14.516 32.344 24.234 1 65.69 139 ARG B CA 1
ATOM 2282 C C . ARG B 1 139 ? -15.086 33.125 25.406 1 65.69 139 ARG B C 1
ATOM 2284 O O . ARG B 1 139 ? -14.445 33.219 26.453 1 65.69 139 ARG B O 1
ATOM 2291 N N . GLU B 1 140 ? -16.203 33.656 25.344 1 67.31 140 GLU B N 1
ATOM 2292 C CA . GLU B 1 140 ? -16.828 34.406 26.438 1 67.31 140 GLU B CA 1
ATOM 2293 C C . GLU B 1 140 ? -17.391 33.469 27.5 1 67.31 140 GLU B C 1
ATOM 2295 O O . GLU B 1 140 ? -17.391 33.781 28.688 1 67.31 140 GLU B O 1
ATOM 2300 N N . ASN B 1 141 ? -17.984 32.25 27.078 1 57.12 141 ASN B N 1
ATOM 2301 C CA . ASN B 1 141 ? -18.516 31.359 28.109 1 57.12 141 ASN B CA 1
ATOM 2302 C C . ASN B 1 141 ? -17.766 30.016 28.125 1 57.12 141 ASN B C 1
ATOM 2304 O O . ASN B 1 141 ? -18.281 29.016 27.641 1 57.12 141 ASN B O 1
ATOM 2308 N N . PRO B 1 142 ? -16.469 29.891 28.281 1 55.69 142 PRO B N 1
ATOM 2309 C CA . PRO B 1 142 ? -15.734 28.625 28.344 1 55.69 142 PRO B CA 1
ATOM 2310 C C . PRO B 1 142 ? -16.328 27.641 29.359 1 55.69 142 PRO B C 1
ATOM 2312 O O . PRO B 1 142 ? -16.188 26.438 29.188 1 55.69 142 PRO B O 1
ATOM 2315 N N . LEU B 1 143 ? -16.844 27.938 30.516 1 50.84 143 LEU B N 1
ATOM 2316 C CA . LEU B 1 143 ? -17.391 27.188 31.641 1 50.84 143 LEU B CA 1
ATOM 2317 C C . LEU B 1 143 ? -18.766 26.609 31.297 1 50.84 143 LEU B C 1
ATOM 2319 O O . LEU B 1 143 ? -19.312 25.828 32.062 1 50.84 143 LEU B O 1
ATOM 2323 N N . ALA B 1 144 ? -19.547 27.094 30.359 1 49.06 144 ALA B N 1
ATOM 2324 C CA . ALA B 1 144 ? -20.938 26.641 30.25 1 49.06 144 ALA B CA 1
ATOM 2325 C C . ALA B 1 144 ? -21 25.188 29.797 1 49.06 144 ALA B C 1
ATOM 2327 O O . ALA B 1 144 ? -21.953 24.469 30.094 1 49.06 144 ALA B O 1
ATOM 2328 N N . ASP B 1 145 ? -20.109 24.594 28.984 1 45.66 145 ASP B N 1
ATOM 2329 C CA . ASP B 1 145 ? -20.203 23.188 28.641 1 45.66 145 ASP B CA 1
ATOM 2330 C C . ASP B 1 145 ? -19.844 22.297 29.828 1 45.66 145 ASP B C 1
ATOM 2332 O O . ASP B 1 145 ? -19.938 21.078 29.766 1 45.66 145 ASP B O 1
ATOM 2336 N N . LEU B 1 146 ? -19.156 22.797 30.844 1 43.97 146 LEU B N 1
ATOM 2337 C CA . LEU B 1 146 ? -18.953 22 32.062 1 43.97 146 LEU B CA 1
ATOM 2338 C C . LEU B 1 146 ? -20.281 21.797 32.812 1 43.97 146 LEU B C 1
ATOM 2340 O O . LEU B 1 146 ? -20.391 20.891 33.625 1 43.97 146 LEU B O 1
ATOM 2344 N N . ASP B 1 147 ? -21.25 22.75 32.781 1 43.56 147 ASP B N 1
ATOM 2345 C CA . ASP B 1 147 ? -22.406 22.609 33.656 1 43.56 147 ASP B CA 1
ATOM 2346 C C . ASP B 1 147 ? -23.516 21.812 32.938 1 43.56 147 ASP B C 1
ATOM 2348 O O . ASP B 1 147 ? -24.438 21.328 33.594 1 43.56 147 ASP B O 1
ATOM 2352 N N . GLU B 1 148 ? -23.719 21.734 31.594 1 35.44 148 GLU B N 1
ATOM 2353 C CA . GLU B 1 148 ? -24.859 20.906 31.219 1 35.44 148 GLU B CA 1
ATOM 2354 C C . GLU B 1 148 ? -24.469 19.438 31.078 1 35.44 148 GLU B C 1
ATOM 2356 O O . GLU B 1 148 ? -23.375 19.141 30.578 1 35.44 148 GLU B O 1
#